Protein AF-A0A1B6JZI5-F1 (afdb_monomer_lite)

InterPro domains:
  IPR031827 Domain of unknown function DUF4746 [PF15928] (72-211)

Organism: NCBI:txid320908

Secondary structure (DSSP, 8-state):
-HHHHHHS------S------TT-SSPPPP---HHHHHHHHHHH-SS-TTSPPPTTSHHHHH-EE-TTS-EE------SSHHHHHHHHHHH-HHHHHHTT----PPPPPEEEEEEEGGGHHHHHHHHHHTGGGEEEEEEES-S-TTT--EEESSHHHHTTS-HHHHHH-EEEEEEE-S-SHHHHHHHHT--SEE-SSHHHHHHHHHHHSPPP-TT--

Structure (mmCIF, N/CA/C/O backbone):
data_AF-A0A1B6JZI5-F1
#
_entry.id   AF-A0A1B6JZI5-F1
#
loop_
_atom_site.group_PDB
_atom_site.id
_atom_site.type_symbol
_atom_site.label_atom_id
_atom_site.label_alt_id
_atom_site.label_comp_id
_atom_site.label_asym_id
_atom_site.label_entity_id
_atom_site.label_seq_id
_atom_site.pdbx_PDB_ins_code
_atom_site.Cartn_x
_atom_site.Cartn_y
_atom_site.Cartn_z
_atom_site.occupancy
_atom_site.B_iso_or_equiv
_atom_site.auth_seq_id
_atom_site.auth_comp_id
_atom_site.auth_asym_id
_atom_site.auth_atom_id
_atom_site.pdbx_PDB_model_num
ATOM 1 N N . PHE A 1 1 ? 35.214 -4.622 -2.023 1.00 33.78 1 PHE A N 1
ATOM 2 C CA . PHE A 1 1 ? 34.316 -4.328 -3.167 1.00 33.78 1 PHE A CA 1
ATOM 3 C C . PHE A 1 1 ? 34.072 -2.826 -3.343 1.00 33.78 1 PHE A C 1
ATOM 5 O O . PHE A 1 1 ? 34.257 -2.335 -4.444 1.00 33.78 1 PHE A O 1
ATOM 12 N N . LYS A 1 2 ? 33.742 -2.073 -2.276 1.00 26.31 2 LYS A N 1
ATOM 13 C CA . LYS A 1 2 ? 33.587 -0.601 -2.323 1.00 26.31 2 LYS A CA 1
ATOM 14 C C . LYS A 1 2 ? 34.885 0.160 -2.651 1.00 26.31 2 LYS A C 1
ATOM 16 O O . LYS A 1 2 ? 34.841 1.057 -3.476 1.00 26.31 2 LYS A O 1
ATOM 21 N N . GLU A 1 3 ? 36.029 -0.230 -2.083 1.00 27.78 3 GLU A N 1
ATOM 22 C CA . GLU A 1 3 ? 37.329 0.413 -2.381 1.00 27.78 3 GLU A CA 1
ATOM 23 C C . GLU A 1 3 ? 37.807 0.175 -3.822 1.00 27.78 3 GLU A C 1
ATOM 25 O O . GLU A 1 3 ? 38.319 1.088 -4.460 1.00 27.78 3 GLU A O 1
ATOM 30 N N . ALA A 1 4 ? 37.531 -1.003 -4.392 1.00 32.53 4 ALA A N 1
ATOM 31 C CA . ALA A 1 4 ? 37.932 -1.344 -5.761 1.00 32.53 4 ALA A CA 1
ATOM 32 C C . ALA A 1 4 ? 37.233 -0.497 -6.847 1.00 32.53 4 ALA A C 1
ATOM 34 O O . ALA A 1 4 ? 37.772 -0.345 -7.939 1.00 32.53 4 ALA A O 1
ATOM 35 N N . LEU A 1 5 ? 36.051 0.058 -6.550 1.00 30.34 5 LEU A N 1
ATOM 36 C CA . LEU A 1 5 ? 35.310 0.961 -7.442 1.00 30.34 5 LEU A CA 1
ATOM 37 C C . LEU A 1 5 ? 35.738 2.431 -7.307 1.00 30.34 5 LEU A C 1
ATOM 39 O O . LEU A 1 5 ? 35.417 3.232 -8.179 1.00 30.34 5 LEU A O 1
ATOM 43 N N . VAL A 1 6 ? 36.424 2.791 -6.217 1.00 35.47 6 VAL A N 1
ATOM 44 C CA . VAL A 1 6 ? 36.901 4.161 -5.965 1.00 35.47 6 VAL A CA 1
ATOM 45 C C . VAL A 1 6 ? 38.305 4.362 -6.541 1.00 35.47 6 VAL A C 1
ATOM 47 O O . VAL A 1 6 ? 38.596 5.435 -7.057 1.00 35.47 6 VAL A O 1
ATOM 50 N N . GLU A 1 7 ? 39.153 3.328 -6.523 1.00 32.09 7 GLU A N 1
ATOM 51 C CA . GLU A 1 7 ? 40.515 3.398 -7.082 1.00 32.09 7 GLU A CA 1
ATOM 52 C C . GLU A 1 7 ? 40.594 3.190 -8.598 1.00 32.09 7 GLU A C 1
ATOM 54 O O . GLU A 1 7 ? 41.582 3.577 -9.221 1.00 32.09 7 GLU A O 1
ATOM 59 N N . LYS A 1 8 ? 39.581 2.577 -9.215 1.00 34.03 8 LYS A N 1
ATOM 60 C CA . LYS A 1 8 ? 39.555 2.354 -10.661 1.00 34.03 8 LYS A CA 1
ATOM 61 C C . LYS A 1 8 ? 38.238 2.877 -11.216 1.00 34.03 8 LYS A C 1
ATOM 63 O O . LYS A 1 8 ? 37.200 2.293 -10.895 1.00 34.03 8 LYS A O 1
ATOM 68 N N . PRO A 1 9 ? 38.236 3.940 -12.048 1.00 32.47 9 PRO A N 1
ATOM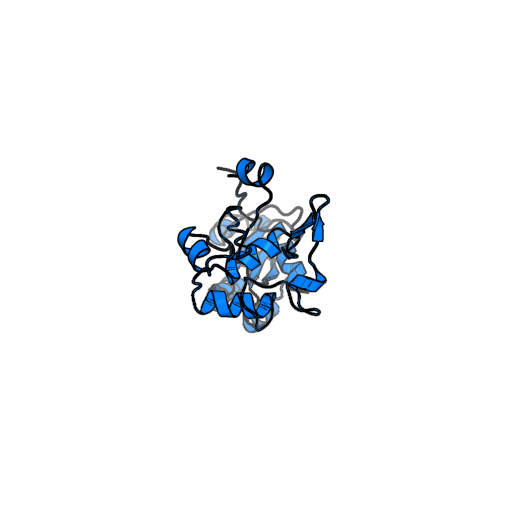 69 C CA . PRO A 1 9 ? 37.038 4.282 -12.795 1.00 32.47 9 PRO A CA 1
ATOM 70 C C . PRO A 1 9 ? 36.651 3.029 -13.570 1.00 32.47 9 PRO A C 1
ATOM 72 O O . PRO A 1 9 ? 37.491 2.420 -14.232 1.00 32.47 9 PRO A O 1
ATOM 75 N N . CYS A 1 10 ? 35.413 2.584 -13.377 1.00 31.30 10 CYS A N 1
ATOM 76 C CA . CYS A 1 10 ? 34.895 1.344 -13.926 1.00 31.30 10 CYS A CA 1
ATOM 77 C C . CYS A 1 10 ? 34.878 1.444 -15.461 1.00 31.30 10 CYS A C 1
ATOM 79 O O . CYS A 1 10 ? 33.874 1.807 -16.066 1.00 31.30 10 CYS A O 1
ATOM 81 N N . LEU A 1 11 ? 36.023 1.157 -16.078 1.00 35.75 11 LEU A N 1
ATOM 82 C CA . LEU A 1 11 ? 36.209 0.955 -17.502 1.00 35.75 11 LEU A CA 1
ATOM 83 C C . LEU A 1 11 ? 35.579 -0.392 -17.835 1.00 35.75 11 LEU A C 1
ATOM 85 O O . LEU A 1 11 ? 36.231 -1.435 -17.806 1.00 35.75 11 LEU A O 1
ATOM 89 N N . VAL A 1 12 ? 34.282 -0.384 -18.131 1.00 32.78 12 VAL A N 1
ATOM 90 C CA . VAL A 1 12 ? 33.703 -1.461 -18.932 1.00 32.78 12 VAL A CA 1
ATOM 91 C C . VAL A 1 12 ? 34.160 -1.209 -20.366 1.00 32.78 12 VAL A C 1
ATOM 93 O O . VAL A 1 12 ? 33.452 -0.621 -21.176 1.00 32.78 12 VAL A O 1
ATOM 96 N N . SER A 1 13 ? 35.399 -1.611 -20.648 1.00 34.84 13 SER A N 1
ATOM 97 C CA . SER A 1 13 ? 35.922 -1.718 -22.003 1.00 34.84 13 SER A CA 1
ATOM 98 C C . SER A 1 13 ? 35.266 -2.919 -22.666 1.00 34.84 13 SER A C 1
ATOM 100 O O . SER A 1 13 ? 35.780 -4.033 -22.607 1.00 34.84 13 SER A O 1
ATOM 102 N N . LEU A 1 14 ? 34.140 -2.697 -23.331 1.00 35.00 14 LEU A N 1
ATOM 103 C CA . LEU A 1 14 ? 33.841 -3.483 -24.517 1.00 35.00 14 LEU A CA 1
ATOM 104 C C . LEU A 1 14 ? 34.380 -2.688 -25.706 1.00 35.00 14 LEU A C 1
ATOM 106 O O . LEU A 1 14 ? 33.691 -1.864 -26.288 1.00 35.00 14 LEU A O 1
ATOM 110 N N . LEU A 1 15 ? 35.645 -2.995 -26.019 1.00 37.47 15 LEU A N 1
ATOM 111 C CA . LEU A 1 15 ? 36.266 -2.853 -27.338 1.00 37.47 15 LEU A CA 1
ATOM 112 C C . LEU A 1 15 ? 36.779 -1.463 -27.729 1.00 37.47 15 LEU A C 1
ATOM 114 O O . LEU A 1 15 ? 36.281 -0.818 -28.639 1.00 37.47 15 LEU A O 1
ATOM 118 N N . MET A 1 16 ? 37.930 -1.107 -27.164 1.00 36.66 16 MET A N 1
ATOM 119 C CA . MET A 1 16 ? 39.050 -0.706 -28.017 1.00 36.66 16 MET A CA 1
ATOM 120 C C . MET A 1 16 ? 40.267 -1.540 -27.624 1.00 36.66 16 MET A C 1
ATOM 122 O O . MET A 1 16 ? 40.966 -1.234 -26.662 1.00 36.66 16 MET A O 1
ATOM 126 N N . TYR A 1 17 ? 40.503 -2.636 -28.342 1.00 36.69 17 TYR A N 1
ATOM 127 C CA . TYR A 1 17 ? 41.757 -3.372 -28.230 1.00 36.69 17 TYR A CA 1
ATOM 128 C C . TYR A 1 17 ? 42.828 -2.614 -29.018 1.00 36.69 17 TYR A C 1
ATOM 130 O O . TYR A 1 17 ? 43.017 -2.848 -30.206 1.00 36.69 17 TYR A O 1
ATOM 138 N N . HIS A 1 18 ? 43.535 -1.694 -28.363 1.00 39.97 18 HIS A N 1
ATOM 139 C CA . HIS A 1 18 ? 44.805 -1.184 -28.881 1.00 39.97 18 HIS A CA 1
ATOM 140 C C . HIS A 1 18 ? 45.920 -2.156 -28.485 1.00 39.97 18 HIS A C 1
ATOM 142 O O . HIS A 1 18 ? 46.758 -1.874 -27.635 1.00 39.97 18 HIS A O 1
ATOM 148 N N . GLY A 1 19 ? 45.925 -3.342 -29.094 1.00 36.06 19 GLY A N 1
ATOM 149 C CA . GLY A 1 19 ? 47.090 -4.222 -29.077 1.00 36.06 19 GLY A CA 1
ATOM 150 C C . GLY A 1 19 ? 48.158 -3.697 -30.029 1.00 36.06 19 GLY A C 1
ATOM 151 O O . GLY A 1 19 ? 48.424 -4.326 -31.048 1.00 36.06 19 GLY A O 1
ATOM 152 N N . ILE A 1 20 ? 48.741 -2.532 -29.741 1.00 36.50 20 ILE A N 1
ATOM 153 C CA . ILE A 1 20 ? 49.905 -2.033 -30.477 1.00 36.50 20 ILE A CA 1
ATOM 154 C C . ILE A 1 20 ? 51.145 -2.456 -29.692 1.00 36.50 20 ILE A C 1
ATOM 156 O O . ILE A 1 20 ? 51.568 -1.786 -28.754 1.00 36.50 20 ILE A O 1
ATOM 160 N N . SER A 1 21 ? 51.740 -3.586 -30.079 1.00 37.50 21 SER A N 1
ATOM 161 C CA . SER A 1 21 ? 53.185 -3.728 -29.924 1.00 37.50 21 SER A CA 1
ATOM 162 C C . SER A 1 21 ? 53.825 -2.896 -31.043 1.00 37.50 21 SER A C 1
ATOM 164 O O . SER A 1 21 ? 53.418 -3.055 -32.197 1.00 37.50 21 SER A O 1
ATOM 166 N N . PRO A 1 22 ? 54.778 -1.998 -30.744 1.00 43.81 22 PRO A N 1
ATOM 167 C CA . PRO A 1 22 ? 55.336 -1.062 -31.724 1.00 43.81 22 PRO A CA 1
ATOM 168 C C . PRO A 1 22 ? 56.060 -1.722 -32.915 1.00 43.81 22 PRO A C 1
ATOM 170 O O . PRO A 1 22 ? 56.387 -1.022 -33.867 1.00 43.81 22 PRO A O 1
ATOM 173 N N . ASP A 1 23 ? 56.248 -3.048 -32.908 1.00 48.47 23 ASP A N 1
ATOM 174 C CA . ASP A 1 23 ? 57.014 -3.786 -33.924 1.00 48.47 23 ASP A CA 1
ATOM 175 C C . ASP A 1 23 ? 56.176 -4.623 -34.915 1.00 48.47 23 ASP A C 1
ATOM 177 O O . ASP A 1 23 ? 56.740 -5.311 -35.767 1.00 48.47 23 ASP A O 1
ATOM 181 N N . SER A 1 24 ? 54.838 -4.580 -34.878 1.00 42.75 24 SER A N 1
ATOM 182 C CA . SER A 1 24 ? 54.003 -5.332 -35.833 1.00 42.75 24 SER A CA 1
ATOM 183 C C . SER A 1 24 ? 52.999 -4.432 -36.551 1.00 42.75 24 SER A C 1
ATOM 185 O O . SER A 1 24 ? 52.007 -4.004 -35.968 1.00 42.75 24 SER A O 1
ATOM 187 N N . GLY A 1 25 ? 53.244 -4.166 -37.835 1.00 47.69 25 GLY A N 1
ATOM 188 C CA . GLY A 1 25 ? 52.495 -3.232 -38.688 1.00 47.69 25 GLY A CA 1
ATOM 189 C C . GLY A 1 25 ? 51.052 -3.611 -39.064 1.00 47.69 25 GLY A C 1
ATOM 190 O O . GLY A 1 25 ? 50.601 -3.218 -40.135 1.00 47.69 25 GLY A O 1
ATOM 191 N N . SER A 1 26 ? 50.315 -4.348 -38.229 1.00 42.88 26 SER A N 1
ATOM 192 C CA . SER A 1 26 ? 48.864 -4.533 -38.391 1.00 42.88 26 SER A CA 1
ATOM 193 C C . SER A 1 26 ? 48.202 -5.004 -37.085 1.00 42.88 26 SER A C 1
ATOM 195 O O . SER A 1 26 ? 48.683 -5.986 -36.510 1.00 42.88 26 SER A O 1
ATOM 197 N N . PRO A 1 27 ? 47.098 -4.378 -36.626 1.00 44.22 27 PRO A N 1
ATOM 198 C CA . PRO A 1 27 ? 46.356 -4.839 -35.453 1.00 44.22 27 PRO A CA 1
ATOM 199 C C . PRO A 1 27 ? 45.744 -6.225 -35.711 1.00 44.22 27 PRO A C 1
ATOM 201 O O . PRO A 1 27 ? 45.127 -6.453 -36.752 1.00 44.22 27 PRO A O 1
ATOM 204 N N . GLN A 1 28 ? 45.924 -7.166 -34.779 1.00 41.62 28 GLN A N 1
ATOM 205 C CA . GLN A 1 28 ? 45.278 -8.479 -34.871 1.00 41.62 28 GLN A CA 1
ATOM 206 C C . GLN A 1 28 ? 43.765 -8.340 -34.612 1.00 41.62 28 GLN A C 1
ATOM 208 O O . GLN A 1 28 ? 43.388 -7.694 -33.632 1.00 41.62 28 GLN A O 1
ATOM 213 N N . PRO A 1 29 ? 42.893 -8.928 -35.453 1.00 44.22 29 PRO A N 1
ATOM 214 C CA . PRO A 1 29 ? 41.449 -8.812 -35.287 1.00 44.22 29 PRO A CA 1
ATOM 215 C C . PRO A 1 29 ? 40.986 -9.567 -34.037 1.00 44.22 29 PRO A C 1
ATOM 217 O O . PRO A 1 29 ? 41.318 -10.740 -33.846 1.00 44.22 29 PRO A O 1
ATOM 220 N N . LEU A 1 30 ? 40.194 -8.903 -33.194 1.00 45.19 30 LEU A N 1
ATOM 221 C CA . LEU A 1 30 ? 39.553 -9.546 -32.055 1.00 45.19 30 LEU A CA 1
ATOM 222 C C . LEU A 1 30 ? 38.331 -10.312 -32.575 1.00 45.19 30 LEU A C 1
ATOM 224 O O . LEU A 1 30 ? 37.404 -9.709 -33.115 1.00 45.19 30 LEU A O 1
ATOM 228 N N . TYR A 1 31 ? 38.325 -11.639 -32.454 1.00 46.06 31 TYR A N 1
ATOM 229 C CA . TYR A 1 31 ? 37.181 -12.433 -32.902 1.00 46.06 31 TYR A CA 1
ATOM 230 C C . TYR A 1 31 ? 36.046 -12.313 -31.879 1.00 46.06 31 TYR A C 1
ATOM 232 O O . TYR A 1 31 ? 36.130 -12.852 -30.774 1.00 46.06 31 TYR A O 1
ATOM 240 N N . LEU A 1 32 ? 35.014 -11.555 -32.235 1.00 50.28 32 LEU A N 1
ATOM 241 C CA . LEU A 1 32 ? 33.834 -11.314 -31.412 1.00 50.28 32 LEU A CA 1
ATOM 242 C C . LEU A 1 32 ? 32.716 -12.288 -31.779 1.00 50.28 32 LEU A C 1
ATOM 244 O O . LEU A 1 32 ? 32.626 -12.753 -32.911 1.00 50.28 32 LEU A O 1
ATOM 248 N N . GLY A 1 33 ? 31.860 -12.616 -30.813 1.00 44.91 33 GLY A N 1
ATOM 249 C CA . GLY A 1 33 ? 30.637 -13.358 -31.092 1.00 44.91 33 GLY A CA 1
ATOM 250 C C . GLY A 1 33 ? 29.619 -12.498 -31.848 1.00 44.91 33 GLY A C 1
ATOM 251 O O . GLY A 1 33 ? 29.676 -11.271 -31.849 1.00 44.91 33 GLY A O 1
ATOM 252 N N . MET A 1 34 ? 28.632 -13.145 -32.474 1.00 44.78 34 MET A N 1
ATOM 253 C CA . MET A 1 34 ? 27.582 -12.476 -33.262 1.00 44.78 34 MET A CA 1
ATOM 254 C C . MET A 1 34 ? 26.791 -11.418 -32.462 1.00 44.78 34 MET A C 1
ATOM 256 O O . MET A 1 34 ? 26.251 -10.471 -33.035 1.00 44.78 34 MET A O 1
ATOM 260 N N . VAL A 1 35 ? 26.670 -11.583 -31.140 1.00 41.81 35 VAL A N 1
ATOM 261 C CA . VAL A 1 35 ? 25.964 -10.632 -30.265 1.00 41.81 35 VAL A CA 1
ATOM 262 C C . VAL A 1 35 ? 26.811 -9.379 -30.060 1.00 41.81 35 VAL A C 1
ATOM 264 O O . VAL A 1 35 ? 26.310 -8.262 -30.184 1.00 41.81 35 VAL A O 1
ATOM 267 N N . GLU A 1 36 ? 28.100 -9.567 -29.806 1.00 51.16 36 GLU A N 1
ATOM 268 C CA . GLU A 1 36 ? 29.089 -8.513 -29.641 1.00 51.16 36 GLU A CA 1
ATOM 269 C C . GLU A 1 36 ? 29.313 -7.747 -30.949 1.00 51.16 36 GLU A C 1
ATOM 271 O O . GLU A 1 36 ? 29.386 -6.523 -30.919 1.00 51.16 36 GLU A O 1
ATOM 276 N N . GLU A 1 37 ? 29.314 -8.426 -32.099 1.00 55.25 37 GLU A N 1
ATOM 277 C CA . GLU A 1 37 ? 29.345 -7.785 -33.421 1.00 55.25 37 GLU A CA 1
ATOM 278 C C . GLU A 1 37 ? 28.112 -6.905 -33.660 1.00 55.25 37 GLU A C 1
ATOM 280 O O . GLU A 1 37 ? 28.234 -5.772 -34.124 1.00 55.25 37 GLU A O 1
ATOM 285 N N . LYS A 1 38 ? 26.912 -7.379 -33.297 1.00 55.56 38 LYS A N 1
ATOM 286 C CA . LYS A 1 38 ? 25.682 -6.582 -33.429 1.00 55.56 38 LYS A CA 1
ATOM 287 C C . LYS A 1 38 ? 25.669 -5.374 -32.495 1.00 55.56 38 LYS A C 1
ATOM 289 O O . LYS A 1 38 ? 25.281 -4.288 -32.923 1.00 55.56 38 LYS A O 1
ATOM 294 N N . LEU A 1 39 ? 26.109 -5.535 -31.249 1.00 56.50 39 LEU A N 1
ATOM 295 C CA . LEU A 1 39 ? 26.243 -4.431 -30.294 1.00 56.50 39 LEU A CA 1
ATOM 296 C C . LEU A 1 39 ? 27.288 -3.411 -30.752 1.00 56.50 39 LEU A C 1
ATOM 298 O O . LEU A 1 39 ? 27.006 -2.214 -30.753 1.00 56.50 39 LEU A O 1
ATOM 302 N N . ALA A 1 40 ? 28.451 -3.874 -31.211 1.00 55.38 40 ALA A N 1
ATOM 303 C CA . ALA A 1 40 ? 29.472 -3.015 -31.795 1.00 55.38 40 ALA A CA 1
ATOM 304 C C . ALA A 1 40 ? 28.915 -2.261 -33.007 1.00 55.38 40 ALA A C 1
ATOM 306 O O . ALA A 1 40 ? 29.086 -1.049 -33.095 1.00 55.38 40 ALA A O 1
ATOM 307 N N . SER A 1 41 ? 28.141 -2.930 -33.868 1.00 60.69 41 SER A N 1
ATOM 308 C CA . SER A 1 41 ? 27.540 -2.278 -35.033 1.00 60.69 41 SER A CA 1
ATOM 309 C C . SER A 1 41 ? 26.521 -1.190 -34.676 1.00 60.69 41 SER A C 1
ATOM 311 O O . SER A 1 41 ? 26.375 -0.199 -35.389 1.00 60.69 41 SER A O 1
ATOM 313 N N . PHE A 1 42 ? 25.831 -1.344 -33.544 1.00 58.41 42 PHE A N 1
ATOM 314 C CA . PHE A 1 42 ? 24.888 -0.350 -33.039 1.00 58.41 42 PHE A CA 1
ATOM 315 C C . PHE A 1 42 ? 25.604 0.887 -32.478 1.00 58.41 42 PHE A C 1
ATOM 317 O O . PHE A 1 42 ? 25.158 2.013 -32.691 1.00 58.41 42 PHE A O 1
ATOM 324 N N . VAL A 1 43 ? 26.718 0.685 -31.771 1.00 57.00 43 VAL A N 1
ATOM 325 C CA . VAL A 1 43 ? 27.468 1.759 -31.099 1.00 57.00 43 VAL A CA 1
ATOM 326 C C . VAL A 1 43 ? 28.405 2.496 -32.065 1.00 57.00 43 VAL A C 1
ATOM 328 O O . VAL A 1 43 ? 28.498 3.726 -32.010 1.00 57.00 43 VAL A O 1
ATOM 331 N N . TYR A 1 44 ? 29.055 1.760 -32.969 1.00 54.19 44 TYR A N 1
ATOM 332 C CA . TYR A 1 44 ? 30.113 2.242 -33.864 1.00 54.19 44 TYR A CA 1
ATOM 333 C C . TYR A 1 44 ? 29.695 2.329 -35.350 1.00 54.19 44 TYR A C 1
ATOM 335 O O . TYR A 1 44 ? 30.427 2.913 -36.149 1.00 54.19 44 TYR A O 1
ATOM 343 N N . GLY A 1 45 ? 28.512 1.826 -35.733 1.00 58.31 45 GLY A N 1
ATOM 344 C CA . GLY A 1 45 ? 28.042 1.749 -37.128 1.00 58.31 45 GLY A CA 1
ATOM 345 C C . GLY A 1 45 ? 28.404 0.422 -37.815 1.00 58.31 45 GLY A C 1
ATOM 346 O O . GLY A 1 45 ? 28.987 -0.454 -37.194 1.00 58.31 45 GLY A O 1
ATOM 347 N N . ILE A 1 46 ? 28.079 0.248 -39.107 1.00 56.09 46 ILE A N 1
ATOM 348 C CA . ILE A 1 46 ? 28.311 -0.997 -39.894 1.00 56.09 46 ILE A CA 1
ATOM 349 C C . ILE A 1 46 ? 29.818 -1.214 -40.207 1.00 56.09 46 ILE A C 1
ATOM 351 O O . ILE A 1 46 ? 30.189 -1.601 -41.309 1.00 56.09 46 ILE A O 1
ATOM 355 N N . MET A 1 47 ? 30.714 -0.920 -39.268 1.00 51.97 47 MET A N 1
ATOM 356 C CA . MET A 1 47 ? 32.165 -0.990 -39.441 1.00 51.97 47 MET A CA 1
ATOM 357 C C . MET A 1 47 ? 32.808 -1.909 -38.400 1.00 51.97 47 MET A C 1
ATOM 359 O O . MET A 1 47 ? 32.289 -2.117 -37.302 1.00 51.97 47 MET A O 1
ATOM 363 N N . SER A 1 48 ? 33.961 -2.458 -38.780 1.00 51.44 48 SER A N 1
ATOM 364 C CA . SER A 1 48 ? 34.851 -3.236 -37.920 1.00 51.44 48 SER A CA 1
ATOM 365 C C . SER A 1 48 ? 35.333 -2.388 -36.736 1.00 51.44 48 SER A C 1
ATOM 367 O O . SER A 1 48 ? 35.693 -1.227 -36.905 1.00 51.44 48 SER A O 1
ATOM 369 N N . HIS A 1 49 ? 35.415 -2.990 -35.547 1.00 50.16 49 HIS A N 1
ATOM 370 C CA . HIS A 1 49 ? 35.882 -2.407 -34.271 1.00 50.16 49 HIS A CA 1
ATOM 371 C C . HIS A 1 49 ? 37.346 -1.902 -34.279 1.00 50.16 49 HIS A C 1
ATOM 373 O O . HIS A 1 49 ? 37.897 -1.546 -33.239 1.00 50.16 49 HIS A O 1
ATOM 379 N N . THR A 1 50 ? 37.994 -1.933 -35.440 1.00 49.78 50 THR A N 1
ATOM 380 C CA . THR A 1 50 ? 39.385 -1.553 -35.710 1.00 49.78 50 THR A CA 1
ATOM 381 C C . THR A 1 50 ? 39.511 -0.174 -36.360 1.00 49.78 50 THR A C 1
ATOM 383 O O . THR A 1 50 ? 40.627 0.294 -36.570 1.00 49.78 50 THR A O 1
ATOM 386 N N . GLU A 1 51 ? 38.394 0.461 -36.718 1.00 56.91 51 GLU A N 1
ATOM 387 C CA . GLU A 1 51 ? 38.350 1.750 -37.413 1.00 56.91 51 GLU A CA 1
ATOM 388 C C . GLU A 1 51 ? 37.755 2.853 -36.519 1.00 56.91 51 GLU A C 1
ATOM 390 O O . GLU A 1 51 ? 36.960 2.560 -35.621 1.00 56.91 51 GLU A O 1
ATOM 395 N N . PRO A 1 52 ? 38.129 4.131 -36.731 1.00 59.28 52 PRO A N 1
ATOM 396 C CA . PRO A 1 52 ? 37.553 5.247 -35.986 1.00 59.28 52 PRO A CA 1
ATOM 397 C C . PRO A 1 52 ? 36.028 5.335 -36.195 1.00 59.28 52 PRO A C 1
ATOM 399 O O . PRO A 1 52 ? 35.535 5.025 -37.284 1.00 59.28 52 PRO A O 1
ATOM 402 N N . PRO A 1 53 ? 35.260 5.775 -35.178 1.00 60.62 53 PRO A N 1
ATOM 403 C CA . PRO A 1 53 ? 33.801 5.781 -35.236 1.00 60.62 53 PRO A CA 1
ATOM 404 C C . PRO A 1 53 ? 33.277 6.687 -36.358 1.00 60.62 53 PRO A C 1
ATOM 406 O O . PRO A 1 53 ? 33.769 7.796 -36.572 1.00 60.62 53 PRO A O 1
ATOM 409 N N . VAL A 1 54 ? 32.243 6.228 -37.069 1.00 62.19 54 VAL A N 1
ATOM 410 C CA . VAL A 1 54 ? 31.684 6.947 -38.227 1.00 62.19 54 VAL A CA 1
ATOM 411 C C . VAL A 1 54 ? 31.019 8.264 -37.790 1.00 62.19 54 VAL A C 1
ATOM 413 O O . VAL A 1 54 ? 30.349 8.331 -36.755 1.00 62.19 54 VAL A O 1
ATOM 416 N N . ALA A 1 55 ? 31.185 9.312 -38.601 1.00 59.62 55 ALA A N 1
ATOM 417 C CA . ALA A 1 55 ? 30.798 10.698 -38.324 1.00 59.62 55 ALA A CA 1
ATOM 418 C C . ALA A 1 55 ? 29.276 10.929 -38.271 1.00 59.62 55 ALA A C 1
ATOM 420 O O . ALA A 1 55 ? 28.721 11.418 -39.246 1.00 59.62 55 ALA A O 1
ATOM 421 N N . HIS A 1 56 ? 28.618 10.543 -37.175 1.00 63.06 56 HIS A N 1
ATOM 422 C CA . HIS A 1 56 ? 27.190 10.715 -36.805 1.00 63.06 56 HIS A CA 1
ATOM 423 C C . HIS A 1 56 ? 26.759 9.643 -35.782 1.00 63.06 56 HIS A C 1
ATOM 425 O O . HIS A 1 56 ? 25.626 9.654 -35.301 1.00 63.06 56 HIS A O 1
ATOM 431 N N . THR A 1 57 ? 27.645 8.695 -35.469 1.00 61.44 57 THR A N 1
ATOM 432 C CA . THR A 1 57 ? 27.417 7.626 -34.492 1.00 61.44 57 THR A CA 1
ATOM 433 C C . THR A 1 57 ? 27.477 8.136 -33.056 1.00 61.44 57 THR A C 1
ATOM 435 O O . THR A 1 57 ? 28.064 9.179 -32.765 1.00 61.44 57 THR A O 1
ATOM 438 N N . VAL A 1 58 ? 26.878 7.375 -32.135 1.00 60.56 58 VAL A N 1
ATOM 439 C CA . VAL A 1 58 ? 26.925 7.677 -30.697 1.00 60.56 58 VAL A CA 1
ATOM 440 C C . VAL A 1 58 ? 28.378 7.716 -30.215 1.00 60.56 58 VAL A C 1
ATOM 442 O O . VAL A 1 58 ? 28.754 8.650 -29.515 1.00 60.56 58 VAL A O 1
ATOM 445 N N . ALA A 1 59 ? 29.216 6.774 -30.657 1.00 63.62 59 ALA A N 1
ATOM 446 C CA . ALA A 1 59 ? 30.640 6.780 -30.337 1.00 63.62 59 ALA A CA 1
ATOM 447 C C . ALA A 1 59 ? 31.335 8.079 -30.782 1.00 63.62 59 ALA A C 1
ATOM 449 O O . ALA A 1 59 ? 31.998 8.702 -29.964 1.00 63.62 59 ALA A O 1
ATOM 450 N N . TYR A 1 60 ? 31.128 8.537 -32.023 1.00 66.19 60 TYR A N 1
ATOM 451 C CA . TYR A 1 60 ? 31.740 9.774 -32.527 1.00 66.19 60 TYR A CA 1
ATOM 452 C C . TYR A 1 60 ? 31.223 11.035 -31.820 1.00 66.19 60 TYR A C 1
ATOM 454 O O . TYR A 1 60 ? 31.991 11.943 -31.520 1.00 66.19 60 TYR A O 1
ATOM 462 N N . ASN A 1 61 ? 29.918 11.107 -31.548 1.00 65.62 61 ASN A N 1
ATOM 463 C CA . ASN A 1 61 ? 29.300 12.303 -30.967 1.00 65.62 61 ASN A CA 1
ATOM 464 C C . ASN A 1 61 ? 29.652 12.506 -29.489 1.00 65.62 61 ASN A C 1
ATOM 466 O O . ASN A 1 61 ? 29.608 13.635 -29.007 1.00 65.62 61 ASN A O 1
ATOM 470 N N . PHE A 1 62 ? 29.955 11.423 -28.772 1.00 64.94 62 PHE A N 1
ATOM 471 C CA . PHE A 1 62 ? 30.221 11.457 -27.334 1.00 64.94 62 PHE A CA 1
ATOM 472 C C . PHE A 1 62 ? 31.661 11.076 -26.971 1.00 64.94 62 PHE A C 1
ATOM 474 O O . PHE A 1 62 ? 31.955 10.932 -25.788 1.00 64.94 62 PHE A O 1
ATOM 481 N N . GLN A 1 63 ? 32.553 10.897 -27.950 1.00 70.38 63 GLN A N 1
ATOM 482 C CA . GLN A 1 63 ? 33.964 10.646 -27.665 1.00 70.38 63 GLN A CA 1
ATOM 483 C C . GLN A 1 63 ? 34.628 11.861 -27.012 1.00 70.38 63 GLN A C 1
ATOM 485 O O . GLN A 1 63 ? 34.323 13.009 -27.339 1.00 70.38 63 GLN A O 1
ATOM 490 N N . GLU A 1 64 ? 35.583 11.596 -26.130 1.00 64.44 64 GLU A N 1
ATOM 491 C CA . GLU A 1 64 ? 36.413 12.618 -25.501 1.00 64.44 64 GLU A CA 1
ATOM 492 C C . GLU A 1 64 ? 37.882 12.327 -25.815 1.00 64.44 64 GLU A C 1
ATOM 494 O O . GLU A 1 64 ? 38.346 11.196 -25.659 1.00 64.44 64 GLU A O 1
ATOM 499 N N . THR A 1 65 ? 38.613 13.337 -26.288 1.00 68.44 65 THR A N 1
ATOM 500 C CA . THR A 1 65 ? 40.058 13.235 -26.526 1.00 68.44 65 THR A CA 1
ATOM 501 C C . THR A 1 65 ? 40.789 13.763 -25.302 1.00 68.44 65 THR A C 1
ATOM 503 O O . THR A 1 65 ? 40.633 14.932 -24.944 1.00 68.44 65 THR A O 1
ATOM 506 N N . ARG A 1 66 ? 41.585 12.911 -24.656 1.00 65.12 66 ARG A N 1
ATOM 507 C CA . ARG A 1 66 ? 42.426 13.303 -23.521 1.00 65.12 66 ARG A CA 1
ATOM 508 C C . ARG A 1 66 ? 43.653 14.099 -23.970 1.00 65.12 66 ARG A C 1
ATOM 510 O O . ARG A 1 66 ? 43.989 14.157 -25.151 1.00 65.12 66 ARG A O 1
ATOM 517 N N . GLU A 1 67 ? 44.335 14.713 -23.005 1.00 67.00 67 GLU A N 1
ATOM 518 C CA . GLU A 1 67 ? 45.544 15.524 -23.226 1.00 67.00 67 GLU A CA 1
ATOM 519 C C . GLU A 1 67 ? 46.712 14.732 -23.850 1.00 67.00 67 GLU A C 1
ATOM 521 O O . GLU A 1 67 ? 47.586 15.316 -24.486 1.00 67.00 67 GLU A O 1
ATOM 526 N N . ASP A 1 68 ? 46.709 13.405 -23.707 1.00 65.56 68 ASP A N 1
ATOM 527 C CA . ASP A 1 68 ? 47.665 12.459 -24.299 1.00 65.56 68 ASP A CA 1
ATOM 528 C C . ASP A 1 68 ? 47.327 12.059 -25.750 1.00 65.56 68 ASP A C 1
ATOM 530 O O . ASP A 1 68 ? 48.091 11.331 -26.387 1.00 65.56 68 ASP A O 1
ATOM 534 N N . GLY A 1 69 ? 46.210 12.554 -26.293 1.00 61.81 69 GLY A N 1
ATOM 535 C CA . GLY A 1 69 ? 45.723 12.227 -27.632 1.00 61.81 69 GLY A CA 1
ATOM 536 C C . GLY A 1 69 ? 44.933 10.918 -27.717 1.00 61.81 69 GLY A C 1
ATOM 537 O O . GLY A 1 69 ? 44.519 10.544 -28.816 1.00 61.81 69 GLY A O 1
ATOM 538 N N . GLU A 1 70 ? 44.689 10.225 -26.600 1.00 58.94 70 GLU A N 1
ATOM 539 C CA . GLU A 1 70 ? 43.865 9.017 -26.568 1.00 58.94 70 GLU A CA 1
ATOM 540 C C . GLU A 1 70 ? 42.373 9.379 -26.682 1.00 58.94 70 GLU A C 1
ATOM 542 O O . GLU A 1 70 ? 41.857 10.237 -25.959 1.00 58.94 70 GLU A O 1
ATOM 547 N N . VAL A 1 71 ? 41.660 8.725 -27.606 1.00 60.31 71 VAL A N 1
ATOM 548 C CA . VAL A 1 71 ? 40.226 8.952 -27.844 1.00 60.31 71 VAL A CA 1
ATOM 549 C C . VAL A 1 71 ? 39.420 7.936 -27.051 1.00 60.31 71 VAL A C 1
ATOM 551 O O . VAL A 1 71 ? 39.470 6.743 -27.334 1.00 60.31 71 VAL A O 1
ATOM 554 N N . TRP A 1 72 ? 38.656 8.391 -26.067 1.00 56.91 72 TRP A N 1
ATOM 555 C CA . TRP A 1 72 ? 37.805 7.526 -25.259 1.00 56.91 72 TRP A CA 1
ATOM 556 C C . TRP A 1 72 ? 36.374 7.532 -25.803 1.00 56.91 72 TRP A C 1
ATOM 558 O O . TRP A 1 72 ? 35.841 8.607 -26.086 1.00 56.91 72 TRP A O 1
ATOM 568 N N . PRO A 1 73 ? 35.716 6.365 -25.944 1.00 58.66 73 PRO A N 1
ATOM 569 C CA . PRO A 1 73 ? 34.319 6.327 -26.345 1.00 58.66 73 PRO A CA 1
ATOM 570 C C . PRO A 1 73 ? 33.438 6.936 -25.250 1.00 58.66 73 PRO A C 1
ATOM 572 O O . PRO A 1 73 ? 33.661 6.719 -24.056 1.00 58.66 73 PRO A O 1
ATOM 575 N N . GLY A 1 74 ? 32.3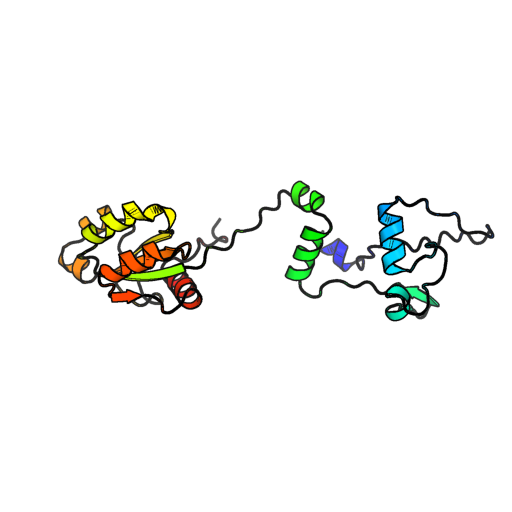96 7.657 -25.658 1.00 56.25 74 GLY A N 1
ATOM 576 C CA . GLY A 1 74 ? 31.403 8.194 -24.736 1.00 56.25 74 GLY A CA 1
ATOM 577 C C . GLY A 1 74 ? 30.587 7.085 -24.089 1.00 56.25 74 GLY A C 1
ATOM 578 O O . GLY A 1 74 ? 29.649 6.563 -24.691 1.00 56.25 74 GLY A O 1
ATOM 579 N N . VAL A 1 75 ? 30.928 6.712 -22.857 1.00 62.50 75 VAL A N 1
ATOM 580 C CA . VAL A 1 75 ? 30.162 5.723 -22.097 1.00 62.50 75 VAL A CA 1
ATOM 581 C C . VAL A 1 75 ? 29.028 6.428 -21.365 1.00 62.50 75 VAL A C 1
ATOM 583 O O . VAL A 1 75 ? 29.248 7.257 -20.483 1.00 62.50 75 VAL A O 1
ATOM 586 N N . TRP A 1 76 ? 27.793 6.059 -21.695 1.00 57.38 76 TRP A N 1
ATOM 587 C CA . TRP A 1 76 ? 26.633 6.488 -20.928 1.00 57.38 76 TRP A CA 1
ATOM 588 C C . TRP A 1 76 ? 26.379 5.520 -19.770 1.00 57.38 76 TRP A C 1
ATOM 590 O O . TRP A 1 76 ? 26.185 4.322 -19.971 1.00 57.38 76 TRP A O 1
ATOM 600 N N . THR A 1 77 ? 26.343 6.050 -18.548 1.00 56.34 77 THR A N 1
ATOM 601 C CA . THR A 1 77 ? 25.868 5.326 -17.366 1.00 56.34 77 THR A CA 1
ATOM 602 C C . THR A 1 77 ? 24.693 6.078 -16.745 1.00 56.34 77 THR A C 1
ATOM 604 O O . THR A 1 77 ? 24.728 7.311 -16.662 1.00 56.34 77 THR A O 1
ATOM 607 N N . PRO A 1 78 ? 23.639 5.383 -16.282 1.00 54.97 78 PRO A N 1
ATOM 608 C CA . PRO A 1 78 ? 22.555 6.043 -15.578 1.00 54.97 78 PRO A CA 1
ATOM 609 C C . PRO A 1 78 ? 23.048 6.794 -14.329 1.00 54.97 78 PRO A C 1
ATOM 611 O O . PRO A 1 78 ? 23.866 6.298 -13.546 1.00 54.97 78 PRO A O 1
ATOM 614 N N . LEU A 1 79 ? 22.509 7.994 -14.103 1.00 52.03 79 LEU A N 1
ATOM 615 C CA . LEU A 1 79 ? 22.974 8.878 -13.028 1.00 52.03 79 LEU A CA 1
ATOM 616 C C . LEU A 1 79 ? 22.611 8.338 -11.634 1.00 52.03 79 LEU A C 1
ATOM 618 O O . LEU A 1 79 ? 23.456 8.296 -10.738 1.00 52.03 79 LEU A O 1
ATOM 622 N N . THR A 1 80 ? 21.382 7.847 -11.454 1.00 49.81 80 THR A N 1
ATOM 623 C CA . THR A 1 80 ? 20.900 7.371 -10.147 1.00 49.81 80 THR A CA 1
ATOM 624 C C . THR A 1 80 ? 21.241 5.901 -9.895 1.00 49.81 80 THR A C 1
ATOM 626 O O . THR A 1 8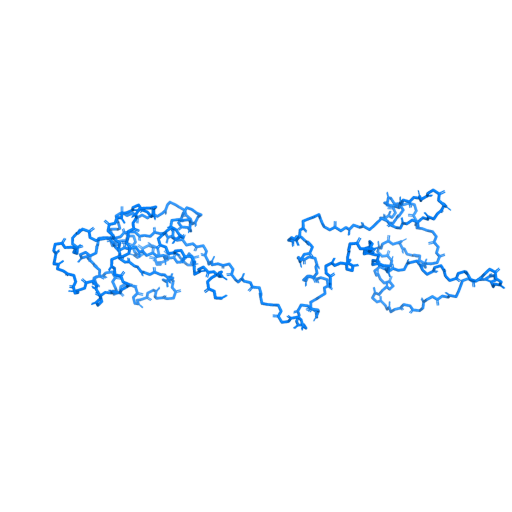0 ? 21.375 5.104 -10.827 1.00 49.81 80 THR A O 1
ATOM 629 N N . TYR A 1 81 ? 21.377 5.520 -8.621 1.00 65.12 81 TYR A N 1
ATOM 630 C CA . TYR A 1 81 ? 21.610 4.125 -8.232 1.00 65.12 81 TYR A CA 1
ATOM 631 C C . TYR A 1 81 ? 20.437 3.216 -8.636 1.00 65.12 81 TYR A C 1
ATOM 633 O O . TYR A 1 81 ? 20.676 2.114 -9.120 1.00 65.12 81 TYR A O 1
ATOM 641 N N . LEU A 1 82 ? 19.192 3.705 -8.535 1.00 66.44 82 LEU A N 1
ATOM 642 C CA . LEU A 1 82 ? 17.992 2.983 -8.976 1.00 66.44 82 LEU A CA 1
ATOM 643 C C . LEU A 1 82 ? 18.025 2.707 -10.480 1.00 66.44 82 LEU A C 1
ATOM 645 O O . LEU A 1 82 ? 17.771 1.585 -10.916 1.00 66.44 82 LEU A O 1
ATOM 649 N N . SER A 1 83 ? 18.392 3.709 -11.282 1.00 64.56 83 SER A N 1
ATOM 650 C CA . SER A 1 83 ? 18.497 3.545 -12.732 1.00 64.56 83 SER A CA 1
ATOM 651 C C . SER A 1 83 ? 19.636 2.595 -13.119 1.00 64.56 83 SER A C 1
ATOM 653 O O . SER A 1 83 ? 19.469 1.804 -14.043 1.00 64.56 83 SER A O 1
ATOM 655 N N . LYS A 1 84 ? 20.767 2.613 -12.398 1.00 68.75 84 LYS A N 1
ATOM 656 C CA . LYS A 1 84 ? 21.864 1.649 -12.596 1.00 68.75 84 LYS A CA 1
ATOM 657 C C . LYS A 1 84 ? 21.441 0.220 -12.256 1.00 68.75 84 LYS A C 1
ATOM 659 O O . LYS A 1 84 ? 21.670 -0.676 -13.060 1.00 68.75 84 LYS A O 1
ATOM 664 N N . ALA A 1 85 ? 20.791 0.013 -11.111 1.00 69.81 85 ALA A N 1
ATOM 665 C CA . ALA A 1 85 ? 20.272 -1.297 -10.717 1.00 69.81 85 ALA A CA 1
ATOM 666 C C . ALA A 1 85 ? 19.254 -1.828 -11.740 1.00 69.81 85 ALA A C 1
ATOM 668 O O . ALA A 1 85 ? 19.325 -2.986 -12.145 1.00 69.81 85 ALA A O 1
ATOM 669 N N . SER A 1 86 ? 18.378 -0.951 -12.237 1.00 73.62 86 SER A N 1
ATOM 670 C CA . SER A 1 86 ? 17.420 -1.281 -13.299 1.00 73.62 86 SER A CA 1
ATOM 671 C C . SER A 1 86 ? 18.123 -1.679 -14.601 1.00 73.62 86 SER A C 1
ATOM 673 O O . SER A 1 86 ? 17.757 -2.677 -15.215 1.00 73.62 86 SER A O 1
ATOM 675 N N . ALA A 1 87 ? 19.166 -0.947 -15.007 1.00 70.75 87 ALA A N 1
ATOM 676 C CA . ALA A 1 87 ? 19.950 -1.278 -16.195 1.00 70.75 87 ALA A CA 1
ATOM 677 C C . ALA A 1 87 ? 20.647 -2.640 -16.058 1.00 70.75 87 ALA A C 1
ATOM 679 O O . ALA A 1 87 ? 20.590 -3.443 -16.982 1.00 70.75 87 ALA A O 1
ATOM 680 N N . VAL A 1 88 ? 21.238 -2.944 -14.896 1.00 74.50 88 VAL A N 1
ATOM 681 C CA . VAL A 1 88 ? 21.856 -4.256 -14.637 1.00 74.50 88 VAL A CA 1
ATOM 682 C C . VAL A 1 88 ? 20.819 -5.377 -14.680 1.00 74.50 88 VAL A C 1
ATOM 684 O O . VAL A 1 88 ? 21.081 -6.415 -15.279 1.00 74.50 88 VAL A O 1
ATOM 687 N N . LYS A 1 89 ? 19.626 -5.159 -14.115 1.00 73.25 89 LYS A N 1
ATOM 688 C CA . LYS A 1 89 ? 18.520 -6.125 -14.156 1.00 73.25 89 LYS A CA 1
ATOM 689 C C . LYS A 1 89 ? 18.103 -6.471 -15.586 1.00 73.25 89 LYS A C 1
ATOM 691 O O . LYS A 1 89 ? 17.878 -7.639 -15.886 1.00 73.25 89 LYS A O 1
ATOM 696 N N . VAL A 1 90 ? 18.011 -5.466 -16.457 1.00 75.19 90 VAL A N 1
ATOM 697 C CA . VAL A 1 90 ? 17.601 -5.643 -17.859 1.00 75.19 90 VAL A CA 1
ATOM 698 C C . VAL A 1 90 ? 18.721 -6.250 -18.705 1.00 75.19 90 VAL A C 1
ATOM 700 O O . VAL A 1 90 ? 18.464 -7.143 -19.505 1.00 75.19 90 VAL A O 1
ATOM 703 N N . LEU A 1 91 ? 19.956 -5.773 -18.538 1.00 76.12 91 LEU A N 1
ATOM 704 C CA . LEU A 1 91 ? 21.086 -6.153 -19.391 1.00 76.12 91 LEU A CA 1
ATOM 705 C C . LEU A 1 91 ? 21.750 -7.469 -18.962 1.00 76.12 91 LEU A C 1
ATOM 707 O O . LEU A 1 91 ? 22.281 -8.183 -19.807 1.00 76.12 91 LEU A O 1
ATOM 711 N N . PHE A 1 92 ? 21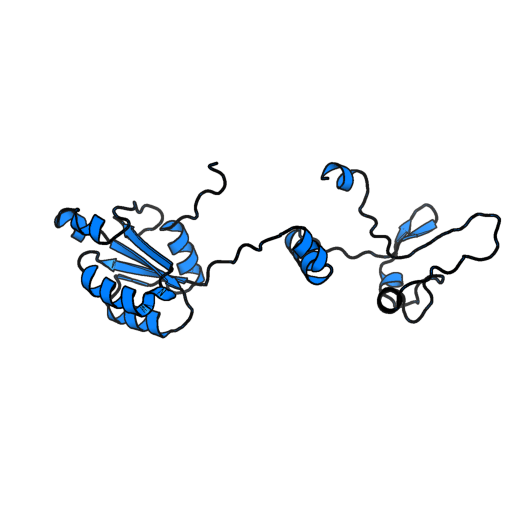.716 -7.808 -17.670 1.00 79.38 92 PHE A N 1
ATOM 712 C CA . PHE A 1 92 ? 22.431 -8.955 -17.099 1.00 79.38 92 PHE A CA 1
ATOM 713 C C . PHE A 1 92 ? 21.544 -9.797 -16.161 1.00 79.38 92 PHE A C 1
ATOM 715 O O . PHE A 1 92 ? 21.871 -9.975 -14.982 1.00 79.38 92 PHE A O 1
ATOM 722 N N . PRO A 1 93 ? 20.432 -10.372 -16.656 1.00 74.50 93 PRO A N 1
ATOM 723 C CA . PRO A 1 93 ? 19.497 -11.127 -15.820 1.00 74.50 93 PRO A CA 1
ATOM 724 C C . PRO A 1 93 ? 20.148 -12.341 -15.134 1.00 74.50 93 PRO A C 1
ATOM 726 O O . PRO A 1 93 ? 19.840 -12.636 -13.982 1.00 74.50 93 PRO A O 1
ATOM 729 N N . HIS A 1 94 ? 21.107 -13.009 -15.786 1.00 74.81 94 HIS A N 1
ATOM 730 C CA . HIS A 1 94 ? 21.831 -14.146 -15.198 1.00 74.81 94 HIS A CA 1
ATOM 731 C C . HIS A 1 94 ? 22.663 -13.766 -13.965 1.00 74.81 94 HIS A C 1
ATOM 733 O O . HIS A 1 94 ? 22.776 -14.557 -13.027 1.00 74.81 94 HIS A O 1
ATOM 739 N N . THR A 1 95 ? 23.207 -12.548 -13.931 1.00 72.44 95 THR A N 1
ATOM 740 C CA . THR A 1 95 ? 23.962 -12.043 -12.778 1.00 72.44 95 THR A CA 1
ATOM 741 C C . THR A 1 95 ? 23.040 -11.847 -11.578 1.00 72.44 95 THR A C 1
ATOM 743 O O . THR A 1 95 ? 23.395 -12.238 -10.472 1.00 72.44 95 THR A O 1
ATOM 746 N N . ILE A 1 96 ? 21.830 -11.322 -11.794 1.00 74.06 96 ILE A N 1
ATOM 747 C CA . ILE A 1 96 ? 20.814 -11.150 -10.742 1.00 74.06 96 ILE A CA 1
ATOM 748 C C . ILE A 1 96 ? 20.392 -12.501 -10.151 1.00 74.06 96 ILE A C 1
ATOM 750 O O . ILE A 1 96 ? 20.331 -12.636 -8.931 1.00 74.06 96 ILE A O 1
ATOM 754 N N . VAL A 1 97 ? 20.172 -13.510 -11.001 1.00 75.12 97 VAL A N 1
ATOM 755 C CA . VAL A 1 97 ? 19.833 -14.877 -10.564 1.00 75.12 97 VAL A CA 1
ATOM 756 C C . VAL A 1 97 ? 20.970 -15.498 -9.750 1.00 75.12 97 VAL A C 1
ATOM 758 O O . VAL A 1 97 ? 20.724 -16.112 -8.719 1.00 75.12 97 VAL A O 1
ATOM 761 N N . THR A 1 98 ? 22.221 -15.303 -10.173 1.00 75.94 98 THR A N 1
ATOM 762 C CA . THR A 1 98 ? 23.402 -15.820 -9.455 1.00 75.94 98 THR A CA 1
ATOM 763 C C . THR A 1 98 ? 23.586 -15.154 -8.089 1.00 75.94 98 THR A C 1
ATOM 765 O O . THR A 1 98 ? 24.091 -15.776 -7.159 1.00 75.94 98 THR A O 1
ATOM 768 N N . LEU A 1 99 ? 23.170 -13.894 -7.959 1.00 74.06 99 LEU A N 1
ATOM 769 C CA . LEU A 1 99 ? 23.231 -13.135 -6.711 1.00 74.06 99 LEU A CA 1
ATOM 770 C C . LEU A 1 99 ? 22.073 -13.451 -5.745 1.00 74.06 99 LEU A C 1
ATOM 772 O O . LEU A 1 99 ? 22.043 -12.864 -4.668 1.00 74.06 99 LEU A O 1
ATOM 776 N N . ASP A 1 100 ? 21.128 -14.325 -6.127 1.00 72.94 100 ASP A N 1
ATOM 777 C CA . ASP A 1 100 ? 19.868 -14.591 -5.405 1.00 72.94 100 ASP A CA 1
ATOM 778 C C . ASP A 1 100 ? 19.157 -13.296 -4.967 1.00 72.94 100 ASP A C 1
ATOM 780 O O . ASP A 1 100 ? 18.596 -13.180 -3.875 1.00 72.94 100 ASP A O 1
ATOM 784 N N . PHE A 1 101 ? 19.221 -12.265 -5.816 1.00 73.31 101 PHE A N 1
ATOM 785 C CA . PHE A 1 101 ? 18.595 -10.987 -5.514 1.00 73.31 101 PHE A CA 1
ATOM 786 C C . PHE A 1 101 ? 17.073 -11.139 -5.585 1.00 73.31 101 PHE A C 1
ATOM 788 O O . PHE A 1 101 ? 16.503 -11.347 -6.659 1.00 73.31 101 PHE A O 1
ATOM 795 N N . LYS A 1 102 ? 16.417 -10.996 -4.432 1.00 70.00 102 LYS A N 1
ATOM 796 C CA . LYS A 1 102 ? 14.959 -10.943 -4.316 1.00 70.00 102 LYS A CA 1
ATOM 797 C C . LYS A 1 102 ? 14.530 -9.491 -4.265 1.00 70.00 102 LYS A C 1
ATOM 799 O O . LYS A 1 102 ? 14.882 -8.762 -3.341 1.00 70.00 102 LYS A O 1
ATOM 804 N N . GLU A 1 103 ? 13.802 -9.074 -5.290 1.00 65.12 103 GLU A N 1
ATOM 805 C CA . GLU A 1 103 ? 13.210 -7.747 -5.319 1.00 65.12 103 GLU A CA 1
ATOM 806 C C . GLU A 1 103 ? 12.146 -7.654 -4.224 1.00 65.12 103 GLU A C 1
ATOM 808 O O . GLU A 1 103 ? 11.312 -8.549 -4.080 1.00 65.12 103 GLU A O 1
ATOM 813 N N . GLU A 1 104 ? 12.200 -6.589 -3.429 1.00 68.81 104 GLU A N 1
ATOM 814 C CA . GLU A 1 104 ? 11.158 -6.311 -2.451 1.00 68.81 104 GLU A CA 1
ATOM 815 C C . GLU A 1 104 ? 9.883 -5.934 -3.212 1.00 68.81 104 GLU A C 1
ATOM 817 O O . GLU A 1 104 ? 9.825 -4.900 -3.885 1.00 68.81 104 GLU A O 1
ATOM 822 N N . GLU A 1 105 ? 8.872 -6.802 -3.161 1.00 69.56 105 GLU A N 1
ATOM 823 C CA . GLU A 1 105 ? 7.583 -6.505 -3.771 1.00 69.56 105 GLU A CA 1
ATOM 824 C C . GLU A 1 105 ? 6.952 -5.311 -3.058 1.00 69.56 105 GLU A C 1
ATOM 826 O O . GLU A 1 105 ? 6.697 -5.335 -1.851 1.00 69.56 105 GLU A O 1
ATOM 831 N N . LEU A 1 106 ? 6.685 -4.250 -3.822 1.00 74.38 106 LEU A N 1
ATOM 832 C CA . LEU A 1 106 ? 5.958 -3.108 -3.293 1.00 74.38 106 LEU A CA 1
ATOM 833 C C . LEU A 1 106 ? 4.564 -3.567 -2.848 1.00 74.38 106 LEU A C 1
ATOM 835 O O . LEU A 1 106 ? 3.883 -4.269 -3.605 1.00 74.38 106 LEU A O 1
ATOM 839 N N . PRO A 1 107 ? 4.098 -3.150 -1.657 1.00 77.88 107 PRO A N 1
ATOM 840 C CA . PRO A 1 107 ? 2.758 -3.488 -1.219 1.00 77.88 107 PRO A CA 1
ATOM 841 C C . PRO A 1 107 ? 1.732 -2.937 -2.222 1.00 77.88 107 PRO A C 1
ATOM 843 O O . PRO A 1 107 ? 1.921 -1.839 -2.761 1.00 77.88 107 PRO A O 1
ATOM 846 N N . PRO A 1 108 ? 0.635 -3.668 -2.479 1.00 86.19 108 PRO A N 1
ATOM 847 C CA . PRO A 1 108 ? -0.384 -3.217 -3.410 1.00 86.19 108 PRO A CA 1
ATOM 848 C C . PRO A 1 108 ? -0.985 -1.872 -2.963 1.00 86.19 108 PRO A C 1
ATOM 850 O O . PRO A 1 108 ? -1.054 -1.586 -1.760 1.00 86.19 108 PRO A O 1
ATOM 853 N N . PRO A 1 109 ? -1.465 -1.042 -3.911 1.00 89.69 109 PRO A N 1
ATOM 854 C CA . PRO A 1 109 ? -2.205 0.170 -3.580 1.00 89.69 109 PRO A CA 1
ATOM 855 C C . PRO A 1 109 ? -3.379 -0.173 -2.665 1.00 89.69 109 PRO A C 1
ATOM 857 O O . PRO A 1 109 ? -4.106 -1.125 -2.938 1.00 89.69 109 PRO A O 1
ATOM 860 N N . ARG A 1 110 ? -3.583 0.595 -1.595 1.00 92.81 110 ARG A N 1
ATOM 861 C CA . ARG A 1 110 ? -4.556 0.251 -0.549 1.00 92.81 110 ARG A CA 1
ATOM 862 C C . ARG A 1 110 ? -5.311 1.458 -0.013 1.00 92.81 110 ARG A C 1
ATOM 864 O O . ARG A 1 110 ? -4.800 2.578 -0.031 1.00 92.81 110 ARG A O 1
ATOM 871 N N . TYR A 1 111 ? -6.517 1.202 0.472 1.00 94.81 111 TYR A N 1
ATOM 872 C CA . TYR A 1 111 ? -7.361 2.148 1.190 1.00 94.81 111 TYR A CA 1
ATOM 873 C C . TYR A 1 111 ? -7.276 1.883 2.694 1.00 94.81 111 TYR A C 1
ATOM 875 O O . TYR A 1 111 ? -7.211 0.728 3.118 1.00 94.81 111 TYR A O 1
ATOM 883 N N . CYS A 1 112 ? -7.307 2.948 3.494 1.00 95.00 112 CYS A N 1
ATOM 884 C CA . CYS A 1 112 ? -7.545 2.857 4.927 1.00 95.00 112 CYS A CA 1
ATOM 885 C C . CYS A 1 112 ? -9.046 3.039 5.173 1.00 95.00 112 CYS A C 1
ATOM 887 O O . CYS A 1 112 ? -9.654 4.003 4.702 1.00 95.00 112 CYS A O 1
ATOM 889 N N . MET A 1 113 ? -9.651 2.103 5.893 1.00 95.25 113 MET A N 1
ATOM 890 C CA . MET A 1 113 ? -11.040 2.194 6.326 1.00 95.25 113 MET A CA 1
ATOM 891 C C . MET A 1 113 ? -11.112 2.128 7.839 1.00 95.25 113 MET A C 1
ATOM 893 O O . MET A 1 113 ? -10.454 1.292 8.460 1.00 95.25 113 MET A O 1
ATOM 897 N N . ILE A 1 114 ? -11.934 2.994 8.425 1.00 95.56 114 ILE A N 1
ATOM 898 C CA . ILE A 1 114 ? -12.131 3.055 9.870 1.00 95.56 114 ILE A CA 1
ATOM 899 C C . ILE A 1 114 ? -13.598 2.810 10.182 1.00 95.56 114 ILE A C 1
ATOM 901 O O . ILE A 1 114 ? -14.484 3.482 9.656 1.00 95.56 114 ILE A O 1
ATOM 905 N N . PHE A 1 115 ? -13.845 1.881 11.091 1.00 94.88 115 PHE A N 1
ATOM 906 C CA . PHE A 1 115 ? -15.155 1.510 11.592 1.00 94.88 115 PHE A CA 1
ATOM 907 C C . PHE A 1 115 ? -15.217 1.655 13.109 1.00 94.88 115 PHE A C 1
ATOM 909 O O . PHE A 1 115 ? -14.207 1.790 13.804 1.00 94.88 115 PHE A O 1
ATOM 916 N N . ASP A 1 116 ? -16.435 1.608 13.633 1.00 93.38 116 ASP A N 1
ATOM 917 C CA . ASP A 1 116 ? -16.637 1.513 15.071 1.00 93.38 116 ASP A CA 1
ATOM 918 C C . ASP A 1 116 ? -16.409 0.069 15.534 1.00 93.38 116 ASP A C 1
ATOM 920 O O . ASP A 1 116 ? -16.987 -0.855 14.958 1.00 93.38 116 ASP A O 1
ATOM 924 N N . ALA A 1 117 ? -15.589 -0.139 16.568 1.00 90.88 117 ALA A N 1
ATOM 925 C CA . ALA A 1 117 ? -15.270 -1.487 17.034 1.00 90.88 117 ALA A CA 1
ATOM 926 C C . ALA A 1 117 ? -16.481 -2.216 17.642 1.00 90.88 117 ALA A C 1
ATOM 928 O O . ALA A 1 117 ? -16.474 -3.441 17.716 1.00 90.88 117 ALA A O 1
ATOM 929 N N . SER A 1 118 ? -17.546 -1.501 18.025 1.00 88.75 118 SER A N 1
ATOM 930 C CA . SER A 1 118 ? -18.805 -2.126 18.462 1.00 88.75 118 SER A CA 1
ATOM 931 C C . SER A 1 118 ? -19.461 -3.002 17.388 1.00 88.75 118 SER A C 1
ATOM 933 O O . SER A 1 118 ? -20.161 -3.950 17.732 1.00 88.75 118 SER A O 1
ATOM 935 N N . ARG A 1 119 ? -19.196 -2.726 16.104 1.00 88.81 119 ARG A N 1
ATOM 936 C CA . ARG A 1 119 ? -19.718 -3.476 14.949 1.00 88.81 119 ARG A CA 1
ATOM 937 C C . ARG A 1 119 ? -18.707 -4.465 14.369 1.00 88.81 119 ARG A C 1
ATOM 939 O O . ARG A 1 119 ? -18.898 -4.972 13.270 1.00 88.81 119 ARG A O 1
ATOM 946 N N . ALA A 1 120 ? -17.624 -4.749 15.095 1.00 87.81 120 ALA A N 1
ATOM 947 C CA . ALA A 1 120 ? -16.545 -5.592 14.592 1.00 87.81 120 ALA A CA 1
ATOM 948 C C . ALA A 1 120 ? -17.011 -7.005 14.199 1.00 87.81 120 ALA A C 1
ATOM 950 O O . ALA A 1 120 ? -16.456 -7.558 13.261 1.00 87.81 120 ALA A O 1
ATOM 951 N N . ASN A 1 121 ? -18.037 -7.557 14.860 1.00 88.00 121 ASN A N 1
ATOM 952 C CA . ASN A 1 121 ? -18.597 -8.870 14.517 1.00 88.00 121 ASN A CA 1
ATOM 953 C C . ASN A 1 121 ? -19.250 -8.874 13.126 1.00 88.00 121 ASN A C 1
ATOM 955 O O . ASN A 1 121 ? -18.913 -9.716 12.309 1.00 88.00 121 ASN A O 1
ATOM 959 N N . GLU A 1 122 ? -20.111 -7.894 12.833 1.00 89.50 122 GLU A N 1
ATOM 960 C CA . GLU A 1 122 ? -20.785 -7.771 11.527 1.00 89.50 122 GLU A CA 1
ATOM 961 C C . GLU A 1 122 ? -19.780 -7.552 10.388 1.00 89.50 122 GLU A C 1
ATOM 963 O O . GLU A 1 122 ? -19.921 -8.085 9.293 1.00 89.50 122 GLU A O 1
ATOM 968 N N . ILE A 1 123 ? -18.734 -6.764 10.651 1.00 90.62 123 ILE A N 1
ATOM 969 C CA . ILE A 1 123 ? -17.684 -6.477 9.667 1.00 90.62 123 ILE A CA 1
ATOM 970 C C . ILE A 1 123 ? -16.779 -7.700 9.464 1.00 90.62 123 ILE A C 1
ATOM 972 O O . ILE A 1 123 ? -16.260 -7.896 8.367 1.00 90.62 123 ILE A O 1
ATOM 976 N N . ASN A 1 124 ? -16.587 -8.524 10.500 1.00 90.50 124 ASN A N 1
ATOM 977 C CA . ASN A 1 124 ? -15.755 -9.721 10.422 1.00 90.50 124 ASN A CA 1
ATOM 978 C C . ASN A 1 124 ? -16.312 -10.741 9.421 1.00 90.50 124 ASN A C 1
ATOM 980 O O . ASN A 1 124 ? -15.525 -11.340 8.697 1.00 90.50 124 ASN A O 1
ATOM 984 N N . ASP A 1 125 ? -17.635 -10.869 9.307 1.00 89.88 125 ASP A N 1
ATOM 985 C CA . ASP A 1 125 ? -18.266 -11.763 8.325 1.00 89.88 125 ASP A CA 1
ATOM 986 C C . ASP A 1 125 ? -17.891 -11.371 6.881 1.00 89.88 125 ASP A C 1
ATOM 988 O O . ASP A 1 125 ? -17.529 -12.216 6.065 1.00 89.88 125 ASP A O 1
ATOM 992 N N . VAL A 1 126 ? -17.880 -10.067 6.579 1.00 91.44 126 VAL A N 1
ATOM 993 C CA . VAL A 1 126 ? -17.479 -9.545 5.258 1.00 91.44 126 VAL A CA 1
ATOM 994 C C . VAL A 1 126 ? -15.962 -9.636 5.051 1.00 91.44 126 VAL A C 1
ATOM 996 O O . VAL A 1 126 ? -15.489 -9.859 3.939 1.00 91.44 126 VAL A O 1
ATOM 999 N N . ILE A 1 127 ? -15.167 -9.507 6.117 1.00 91.50 127 ILE A N 1
ATOM 1000 C CA . ILE A 1 127 ? -13.714 -9.742 6.064 1.00 91.50 127 ILE A CA 1
ATOM 1001 C C . ILE A 1 127 ? -13.403 -11.191 5.691 1.00 91.50 127 ILE A C 1
ATOM 1003 O O . ILE A 1 127 ? -12.452 -11.425 4.949 1.00 91.50 127 ILE A O 1
ATOM 1007 N N . GLU A 1 128 ? -14.179 -12.153 6.188 1.00 91.06 128 GLU A N 1
ATOM 1008 C CA . GLU A 1 128 ? -14.001 -13.565 5.845 1.00 91.06 128 GLU A CA 1
ATOM 1009 C C . GLU A 1 128 ? -14.317 -13.838 4.367 1.00 91.06 128 GLU A C 1
ATOM 1011 O O . GLU A 1 128 ? -13.600 -14.617 3.738 1.00 91.06 128 GLU A O 1
ATOM 1016 N N . GLU A 1 129 ? -15.306 -13.147 3.789 1.00 91.69 129 GLU A N 1
ATOM 1017 C CA . GLU A 1 129 ? -15.639 -13.225 2.357 1.00 91.69 129 GLU A CA 1
ATOM 1018 C C . GLU A 1 129 ? -14.527 -12.653 1.457 1.00 91.69 129 GLU A C 1
ATOM 1020 O O . GLU A 1 129 ? -14.164 -13.274 0.459 1.00 91.69 129 GLU A O 1
ATOM 1025 N N . TYR A 1 130 ? -13.938 -11.508 1.827 1.00 91.94 130 TYR A N 1
ATOM 1026 C CA . TYR A 1 130 ? -12.923 -10.794 1.031 1.00 91.94 130 TYR A CA 1
ATOM 1027 C C . TYR A 1 130 ? -11.500 -10.897 1.603 1.00 91.94 130 TYR A C 1
ATOM 1029 O O . TYR A 1 130 ? -10.683 -9.989 1.431 1.00 91.94 130 TYR A O 1
ATOM 1037 N N . ASN A 1 131 ? -11.175 -11.993 2.291 1.00 89.75 131 ASN A N 1
ATOM 1038 C CA . ASN A 1 131 ? -9.914 -12.155 3.029 1.00 89.75 131 ASN A CA 1
ATOM 1039 C C . ASN A 1 131 ? -8.660 -11.926 2.157 1.00 89.75 131 ASN A C 1
ATOM 1041 O O . ASN A 1 131 ? -7.676 -11.355 2.616 1.00 89.75 131 ASN A O 1
ATOM 1045 N N . GLU A 1 132 ? -8.705 -12.292 0.873 1.00 90.38 132 GLU A N 1
ATOM 1046 C CA . GLU A 1 132 ? -7.585 -12.096 -0.064 1.00 90.38 132 GLU A CA 1
ATOM 1047 C C . GLU A 1 132 ? -7.255 -10.616 -0.348 1.00 90.38 132 GLU A C 1
ATOM 1049 O O . GLU A 1 132 ? -6.120 -10.274 -0.710 1.00 90.38 132 GLU A O 1
ATOM 1054 N N . ASP A 1 133 ? -8.233 -9.726 -0.167 1.00 91.75 133 ASP A N 1
ATOM 1055 C CA . ASP A 1 133 ? -8.090 -8.281 -0.341 1.00 91.75 133 ASP A CA 1
ATOM 1056 C C . ASP A 1 133 ? -7.758 -7.562 0.975 1.00 91.75 133 ASP A C 1
ATOM 1058 O O . ASP A 1 133 ? -7.283 -6.419 0.962 1.00 91.75 133 ASP A O 1
ATOM 1062 N N . ILE A 1 134 ? -7.957 -8.214 2.124 1.00 91.69 134 ILE A N 1
ATOM 1063 C CA . ILE A 1 134 ? -7.652 -7.641 3.435 1.00 91.69 134 ILE A CA 1
ATOM 1064 C C . ILE A 1 134 ? -6.173 -7.832 3.760 1.00 91.69 134 ILE A C 1
ATOM 1066 O O . ILE A 1 134 ? -5.691 -8.932 4.008 1.00 91.69 134 ILE A O 1
ATOM 1070 N N . MET A 1 135 ? -5.431 -6.728 3.842 1.00 90.38 135 MET A N 1
ATOM 1071 C CA . MET A 1 135 ? -4.005 -6.789 4.164 1.00 90.38 135 MET A CA 1
ATOM 1072 C C . MET A 1 135 ? -3.749 -6.838 5.668 1.00 90.38 135 MET A C 1
ATOM 1074 O O . MET A 1 135 ? -2.911 -7.600 6.147 1.00 90.38 135 MET A O 1
ATOM 1078 N N . LYS A 1 136 ? -4.402 -5.945 6.419 1.00 91.31 136 LYS A N 1
ATOM 1079 C CA . LYS A 1 136 ? -4.202 -5.790 7.864 1.00 91.31 136 LYS A CA 1
ATOM 1080 C C . LYS A 1 136 ? -5.479 -5.285 8.519 1.00 91.31 136 LYS A C 1
ATOM 1082 O O . LYS A 1 136 ? -6.152 -4.409 7.984 1.00 91.31 136 LYS A O 1
ATOM 1087 N N . VAL A 1 137 ? -5.743 -5.784 9.721 1.00 92.75 137 VAL A N 1
ATOM 1088 C CA . VAL A 1 137 ? -6.812 -5.315 10.607 1.00 92.75 137 VAL A CA 1
ATOM 1089 C C . VAL A 1 137 ? -6.210 -5.036 11.981 1.00 92.75 137 VAL A C 1
ATOM 1091 O O . VAL A 1 137 ? -5.293 -5.726 12.441 1.00 92.75 137 VAL A O 1
ATOM 1094 N N . GLY A 1 138 ? -6.691 -3.992 12.643 1.00 92.19 138 GLY A N 1
ATOM 1095 C CA . GLY A 1 138 ? -6.288 -3.661 13.999 1.00 92.19 138 GLY A CA 1
ATOM 1096 C C . GLY A 1 138 ? -7.307 -2.781 14.697 1.00 92.19 138 GLY A C 1
ATOM 1097 O O . GLY A 1 138 ? -8.136 -2.135 14.064 1.00 92.19 138 GLY A O 1
ATOM 1098 N N . PHE A 1 139 ? -7.226 -2.757 16.020 1.00 93.56 139 PHE A N 1
ATOM 1099 C CA . PHE A 1 139 ? -8.108 -1.962 16.860 1.00 93.56 139 PHE A CA 1
ATOM 1100 C C . PHE A 1 139 ? -7.295 -0.893 17.579 1.00 93.56 139 PHE A C 1
ATOM 1102 O O . PHE A 1 139 ? -6.276 -1.208 18.201 1.00 93.56 139 PHE A O 1
ATOM 1109 N N . PHE A 1 140 ? -7.745 0.352 17.493 1.00 94.25 140 PHE A N 1
ATOM 1110 C CA . PHE A 1 140 ? -7.031 1.545 17.936 1.00 94.25 140 PHE A CA 1
ATOM 1111 C C . PHE A 1 140 ? -7.935 2.437 18.786 1.00 94.25 140 PHE A C 1
ATOM 1113 O O . PHE A 1 140 ? -9.154 2.377 18.676 1.00 94.25 140 PHE A O 1
ATOM 1120 N N . ASP A 1 141 ? -7.354 3.259 19.649 1.00 91.88 141 ASP A N 1
ATOM 1121 C CA . ASP A 1 141 ? -8.089 4.191 20.517 1.00 91.88 141 ASP A CA 1
ATOM 1122 C C . ASP A 1 141 ? -8.469 5.516 19.830 1.00 91.88 141 ASP A C 1
ATOM 1124 O O . ASP A 1 141 ? -9.301 6.261 20.341 1.00 91.88 141 ASP A O 1
ATOM 1128 N N . SER A 1 142 ? -7.881 5.805 18.668 1.00 90.19 142 SER A N 1
ATOM 1129 C CA . SER A 1 142 ? -8.077 7.043 17.915 1.00 90.19 142 SER A CA 1
ATOM 1130 C C . SER A 1 142 ? -8.226 6.781 16.416 1.00 90.19 142 SER A C 1
ATOM 1132 O O . SER A 1 142 ? -7.793 5.751 15.897 1.00 90.19 142 SER A O 1
ATOM 1134 N N . MET A 1 143 ? -8.835 7.744 15.721 1.00 87.69 143 MET A N 1
ATOM 1135 C CA . MET A 1 143 ? -8.906 7.797 14.256 1.00 87.69 143 MET A CA 1
ATOM 1136 C C . MET A 1 143 ? -7.677 8.463 13.624 1.00 87.69 143 MET A C 1
ATOM 1138 O O . MET A 1 143 ? -7.519 8.405 12.409 1.00 87.69 143 MET A O 1
ATOM 1142 N N . ASP A 1 144 ? -6.827 9.109 14.422 1.00 88.06 144 ASP A N 1
ATOM 1143 C CA . ASP A 1 144 ? -5.602 9.746 13.942 1.00 88.06 144 ASP A CA 1
ATOM 1144 C C . ASP A 1 144 ? -4.424 8.771 14.036 1.00 88.06 144 ASP A C 1
ATOM 1146 O O . ASP A 1 144 ? -3.963 8.452 15.135 1.00 88.06 144 ASP A O 1
ATOM 1150 N N . GLY A 1 145 ? -3.921 8.325 12.883 1.00 82.31 145 GLY A N 1
ATOM 1151 C CA . GLY A 1 145 ? -2.801 7.389 12.789 1.00 82.31 145 GLY A CA 1
ATOM 1152 C C . GLY A 1 145 ? -1.495 7.895 13.409 1.00 82.31 145 GLY A C 1
ATOM 1153 O O . GLY A 1 145 ? -0.649 7.078 13.754 1.00 82.31 145 GLY A O 1
ATOM 1154 N N . ALA A 1 146 ? -1.322 9.207 13.605 1.00 84.25 146 ALA A N 1
ATOM 1155 C CA . ALA A 1 146 ? -0.118 9.760 14.229 1.00 84.25 146 ALA A CA 1
ATOM 1156 C C . ALA A 1 146 ? -0.087 9.577 15.758 1.00 84.25 146 ALA A C 1
ATOM 1158 O O . ALA A 1 146 ? 0.990 9.536 16.353 1.00 84.25 146 ALA A O 1
ATOM 1159 N N . VAL A 1 147 ? -1.257 9.484 16.400 1.00 87.75 147 VAL A N 1
ATOM 1160 C CA . VAL A 1 147 ? -1.397 9.434 17.871 1.00 87.75 147 VAL A CA 1
ATOM 1161 C C . VAL A 1 147 ? -2.012 8.114 18.345 1.00 87.75 147 VAL A C 1
ATOM 1163 O O . VAL A 1 147 ? -1.893 7.759 19.519 1.00 87.75 147 VAL A O 1
ATOM 1166 N N . ALA A 1 148 ? -2.658 7.377 17.441 1.00 88.06 148 ALA A N 1
ATOM 1167 C CA . ALA A 1 148 ? -3.369 6.146 17.739 1.00 88.06 148 ALA A CA 1
ATOM 1168 C C . ALA A 1 148 ? -2.467 5.078 18.367 1.00 88.06 148 ALA A C 1
ATOM 1170 O O . ALA A 1 148 ? -1.422 4.699 17.834 1.00 88.06 148 ALA A O 1
ATOM 1171 N N . LYS A 1 149 ? -2.929 4.513 19.482 1.00 87.19 149 LYS A N 1
ATOM 1172 C CA . LYS A 1 149 ? -2.317 3.354 20.127 1.00 87.19 149 LYS A CA 1
ATOM 1173 C C . LYS A 1 149 ? -3.110 2.107 19.794 1.00 87.19 149 LYS A C 1
ATOM 1175 O O . LYS A 1 149 ? -4.334 2.061 19.919 1.00 87.19 149 LYS A O 1
ATOM 1180 N N . LYS A 1 150 ? -2.394 1.057 19.397 1.00 88.94 150 LYS A N 1
ATOM 1181 C CA . LYS A 1 150 ? -3.001 -0.243 19.119 1.00 88.94 150 LYS A CA 1
ATOM 1182 C C . LYS A 1 150 ? -3.491 -0.877 20.423 1.00 88.94 150 LYS A C 1
ATOM 1184 O O . LYS A 1 150 ? -2.690 -1.211 21.292 1.00 88.94 150 LYS A O 1
ATOM 1189 N N . VAL A 1 151 ? -4.802 -1.063 20.536 1.00 88.62 151 VAL A N 1
ATOM 1190 C CA . VAL A 1 151 ? -5.482 -1.618 21.714 1.00 88.62 151 VAL A CA 1
ATOM 1191 C C . VAL A 1 151 ? -5.609 -3.137 21.607 1.00 88.62 151 VAL A C 1
ATOM 1193 O O . VAL A 1 151 ? -5.393 -3.851 22.584 1.00 88.62 151 VAL A O 1
ATOM 1196 N N . ALA A 1 152 ? -5.926 -3.647 20.415 1.00 86.25 152 ALA A N 1
ATOM 1197 C CA . ALA A 1 152 ? -6.048 -5.07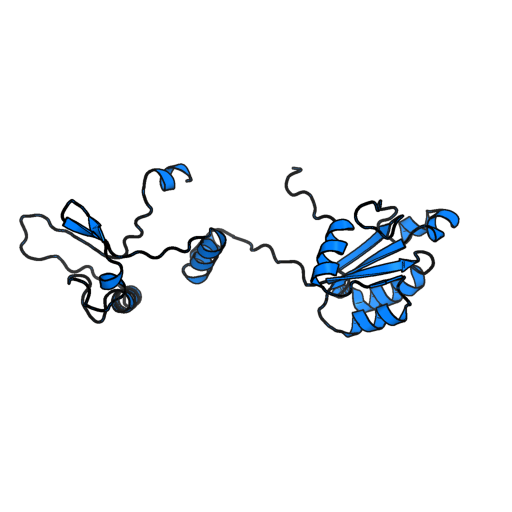8 20.157 1.00 86.25 152 ALA A CA 1
ATOM 1198 C C . ALA A 1 152 ? -5.591 -5.438 18.736 1.00 86.25 152 ALA A C 1
ATOM 1200 O O . ALA A 1 152 ? -5.672 -4.639 17.798 1.00 86.25 152 ALA A O 1
ATOM 1201 N N . LYS A 1 153 ? -5.082 -6.664 18.572 1.00 84.00 153 LYS A N 1
ATOM 1202 C CA . LYS A 1 153 ? -4.686 -7.215 17.267 1.00 84.00 153 LYS A CA 1
ATOM 1203 C C . LYS A 1 153 ? -5.837 -7.943 16.569 1.00 84.00 153 LYS A C 1
ATOM 1205 O O . LYS A 1 153 ? -5.932 -7.865 15.354 1.00 84.00 153 LYS A O 1
ATOM 1210 N N . ASN A 1 154 ? -6.700 -8.620 17.329 1.00 84.00 154 ASN A N 1
ATOM 1211 C CA . ASN A 1 154 ? -7.739 -9.507 16.799 1.00 84.00 154 ASN A CA 1
ATOM 1212 C C . ASN A 1 154 ? -9.042 -9.343 17.593 1.00 84.00 154 ASN A C 1
ATOM 1214 O O . ASN A 1 154 ? -9.011 -8.910 18.747 1.00 84.00 154 ASN A O 1
ATOM 1218 N N . LEU A 1 155 ? -10.159 -9.794 17.018 1.00 84.62 155 LEU A N 1
ATOM 1219 C CA . LEU A 1 155 ? -11.487 -9.754 17.640 1.00 84.62 155 LEU A CA 1
ATOM 1220 C C . LEU A 1 155 ? -11.513 -10.416 19.032 1.00 84.62 155 LEU A C 1
ATOM 1222 O O . LEU A 1 155 ? -11.976 -9.822 19.996 1.00 84.62 155 LEU A O 1
ATOM 1226 N N . LYS A 1 156 ? -10.850 -11.570 19.196 1.00 84.06 156 LYS A N 1
ATOM 1227 C CA . LYS A 1 156 ? -10.717 -12.258 20.499 1.00 84.06 156 LYS A CA 1
ATOM 1228 C C . LYS A 1 156 ? -10.022 -11.427 21.586 1.00 84.06 156 LYS A C 1
ATOM 1230 O O . LYS A 1 156 ? -10.193 -11.686 22.774 1.00 84.06 156 LYS A O 1
ATOM 1235 N N . GLN A 1 157 ? -9.149 -10.492 21.203 1.00 83.44 157 GLN A N 1
ATOM 1236 C CA . GLN A 1 157 ? -8.517 -9.562 22.145 1.00 83.44 157 GLN A CA 1
ATOM 1237 C C . GLN A 1 157 ? -9.416 -8.355 22.418 1.00 83.44 157 GLN A C 1
ATOM 1239 O O . GLN A 1 157 ? -9.388 -7.835 23.530 1.00 83.44 157 GLN A O 1
ATOM 1244 N N . LEU A 1 158 ? -10.225 -7.952 21.434 1.00 83.75 158 LEU A N 1
ATOM 1245 C CA . LEU A 1 158 ? -11.238 -6.915 21.596 1.00 83.75 158 LEU A CA 1
ATOM 1246 C C . LEU A 1 158 ? -12.316 -7.343 22.601 1.00 83.75 158 LEU A C 1
ATOM 1248 O O . LEU A 1 158 ? -12.632 -6.576 23.498 1.00 83.75 158 LEU A O 1
ATOM 1252 N N . GLU A 1 159 ? -12.819 -8.575 22.520 1.00 83.81 159 GLU A N 1
ATOM 1253 C CA . GLU A 1 159 ? -13.856 -9.104 23.428 1.00 83.81 159 GLU A CA 1
ATOM 1254 C C . GLU A 1 159 ? -13.416 -9.160 24.898 1.00 83.81 159 GLU A C 1
ATOM 1256 O O . GLU A 1 159 ? -14.240 -9.115 25.809 1.00 83.81 159 GLU A O 1
ATOM 1261 N N . LYS A 1 160 ? -12.104 -9.245 25.146 1.00 85.19 160 LYS A N 1
ATOM 1262 C CA . LYS A 1 160 ? -11.536 -9.190 26.502 1.00 85.19 160 LYS A CA 1
ATOM 1263 C C . LYS A 1 160 ? -11.514 -7.773 27.073 1.00 85.19 160 LYS A C 1
ATOM 1265 O O . LYS A 1 160 ? -11.287 -7.605 28.272 1.00 85.19 160 LYS A O 1
ATOM 1270 N N . LEU A 1 161 ? -11.697 -6.754 26.238 1.00 77.31 161 LEU A N 1
ATOM 1271 C CA . LEU A 1 161 ? -11.837 -5.378 26.688 1.00 77.31 161 LEU A CA 1
ATOM 1272 C C . LEU A 1 161 ? -13.270 -5.169 27.176 1.00 77.31 161 LEU A C 1
ATOM 1274 O O . LEU A 1 161 ? -14.230 -5.619 26.563 1.00 77.31 161 LEU A O 1
ATOM 1278 N N . GLY A 1 162 ? -13.418 -4.460 28.295 1.00 81.50 162 GLY A N 1
ATOM 1279 C CA . GLY A 1 162 ? -14.742 -4.114 28.804 1.00 81.50 162 GLY A CA 1
ATOM 1280 C C . GLY A 1 162 ? -15.558 -3.297 27.785 1.00 81.50 162 GLY A C 1
ATOM 1281 O O . GLY A 1 162 ? -14.978 -2.573 26.967 1.00 81.50 162 GLY A O 1
ATOM 1282 N N . PRO A 1 163 ? -16.900 -3.341 27.863 1.00 82.50 163 PRO A N 1
ATOM 1283 C CA . PRO A 1 163 ? -17.794 -2.726 26.877 1.00 82.50 163 PRO A CA 1
ATOM 1284 C C . PRO A 1 163 ? -17.591 -1.212 26.721 1.00 82.50 163 PRO A C 1
ATOM 1286 O O . PRO A 1 163 ? -17.796 -0.670 25.638 1.00 82.50 163 PRO A O 1
ATOM 1289 N N . GLU A 1 164 ? -17.144 -0.516 27.770 1.00 83.44 164 GLU A N 1
ATOM 1290 C CA . GLU A 1 164 ? -16.819 0.914 27.694 1.00 83.44 164 GLU A CA 1
ATOM 1291 C C . GLU A 1 164 ? -15.605 1.199 26.806 1.00 83.44 164 GLU A C 1
ATOM 1293 O O . GLU A 1 164 ? -15.634 2.129 26.000 1.00 83.44 164 GLU A O 1
ATOM 1298 N N . LYS A 1 165 ? -14.560 0.365 26.893 1.00 83.50 165 LYS A N 1
ATOM 1299 C CA . LYS A 1 165 ? -13.374 0.499 26.039 1.00 83.50 165 LYS A CA 1
ATOM 1300 C C . LYS A 1 165 ? -13.694 0.160 24.590 1.00 83.50 165 LYS A C 1
ATOM 1302 O O . LYS A 1 165 ? -13.194 0.840 23.701 1.00 83.50 165 LYS A O 1
ATOM 1307 N N . ILE A 1 166 ? -14.556 -0.828 24.342 1.00 85.56 166 ILE A N 1
ATOM 1308 C CA . ILE A 1 166 ? -14.972 -1.198 22.980 1.00 85.56 166 ILE A CA 1
ATOM 1309 C C . ILE A 1 166 ? -15.634 -0.008 22.272 1.00 85.56 166 ILE A C 1
ATOM 1311 O O . ILE A 1 166 ? -15.286 0.276 21.133 1.00 85.56 166 ILE A O 1
ATOM 1315 N N . LYS A 1 167 ? -16.504 0.752 22.953 1.00 85.81 167 LYS A N 1
ATOM 1316 C CA . LYS A 1 167 ? -17.160 1.943 22.372 1.00 85.81 167 LYS A CA 1
ATOM 1317 C C . LYS A 1 167 ? -16.187 3.062 21.980 1.00 85.81 167 LYS A C 1
ATOM 1319 O O . LYS A 1 167 ? -16.452 3.822 21.052 1.00 85.81 167 LYS A O 1
ATOM 1324 N N . GLN A 1 168 ? -15.075 3.187 22.701 1.00 87.12 168 GLN A N 1
ATOM 1325 C CA . GLN A 1 168 ? -14.031 4.172 22.400 1.00 87.12 168 GLN A CA 1
ATOM 1326 C C . GLN A 1 168 ? -13.039 3.665 21.349 1.00 87.12 168 GLN A C 1
ATOM 1328 O O . GLN A 1 168 ? -12.314 4.453 20.753 1.00 87.12 168 GLN A O 1
ATOM 1333 N N . THR A 1 169 ? -13.026 2.358 21.096 1.00 91.56 169 THR A N 1
ATOM 1334 C CA . THR A 1 169 ? -12.100 1.725 20.165 1.00 91.56 169 THR A CA 1
ATOM 1335 C C . THR A 1 169 ? -12.633 1.822 18.739 1.00 91.56 169 THR A C 1
ATOM 1337 O O . THR A 1 169 ? -13.823 1.653 18.470 1.00 91.56 169 THR A O 1
ATOM 1340 N N . LYS A 1 170 ? -11.732 2.080 17.799 1.00 94.00 170 LYS A N 1
ATOM 1341 C CA . LYS A 1 170 ? -11.975 2.102 16.362 1.00 94.00 170 LYS A CA 1
ATOM 1342 C C . LYS A 1 170 ? -11.280 0.921 15.709 1.00 94.00 170 LYS A C 1
ATOM 1344 O O . LYS A 1 170 ? -10.167 0.550 16.073 1.00 94.00 170 LYS A O 1
ATOM 1349 N N . MET A 1 171 ? -11.964 0.307 14.760 1.00 93.75 171 MET A N 1
ATOM 1350 C CA . MET A 1 171 ? -11.432 -0.774 13.949 1.00 93.75 171 MET A CA 1
ATOM 1351 C C . MET A 1 171 ? -10.863 -0.167 12.674 1.00 93.75 171 MET A C 1
ATOM 1353 O O . MET A 1 171 ? -11.591 0.471 11.925 1.00 93.75 171 MET A O 1
ATOM 1357 N N . VAL A 1 172 ? -9.569 -0.345 12.443 1.00 95.00 172 VAL A N 1
ATOM 1358 C CA . VAL A 1 172 ? -8.869 0.153 11.258 1.00 95.00 172 VAL A CA 1
ATOM 1359 C C . VAL A 1 172 ? -8.496 -1.035 10.385 1.00 95.00 172 VAL A C 1
ATOM 1361 O O . VAL A 1 172 ? -7.971 -2.041 10.873 1.00 95.00 172 VAL A O 1
ATOM 1364 N N . MET A 1 173 ? -8.758 -0.911 9.091 1.00 94.44 173 MET A N 1
ATOM 1365 C CA . MET A 1 173 ? -8.521 -1.945 8.097 1.00 94.44 173 MET A CA 1
ATOM 1366 C C . MET A 1 173 ? -7.777 -1.371 6.893 1.00 94.44 173 MET A C 1
ATOM 1368 O O . MET A 1 173 ? -8.138 -0.318 6.370 1.00 94.44 173 MET A O 1
ATOM 1372 N N . ALA A 1 174 ? -6.749 -2.090 6.452 1.00 94.50 174 ALA A N 1
ATOM 1373 C CA . ALA A 1 174 ? -6.035 -1.834 5.212 1.00 94.50 174 ALA A CA 1
ATOM 1374 C C . ALA A 1 174 ? -6.577 -2.767 4.122 1.00 94.50 174 ALA A C 1
ATOM 1376 O O . ALA A 1 174 ? -6.342 -3.977 4.173 1.00 94.50 174 ALA A O 1
ATOM 1377 N N . LEU A 1 175 ? -7.285 -2.196 3.149 1.00 94.31 175 LEU A N 1
ATOM 1378 C CA . LEU A 1 175 ? -7.910 -2.914 2.038 1.00 94.31 175 LEU A CA 1
ATOM 1379 C C . LEU A 1 175 ? -7.093 -2.721 0.757 1.00 94.31 175 LEU A C 1
ATOM 1381 O O . LEU A 1 175 ? -6.915 -1.586 0.310 1.00 94.31 175 LEU A O 1
ATOM 1385 N N . ALA A 1 176 ? -6.619 -3.802 0.145 1.00 93.44 176 ALA A N 1
ATOM 1386 C CA . ALA A 1 176 ? -5.934 -3.751 -1.139 1.00 93.44 176 ALA A CA 1
ATOM 1387 C C . ALA A 1 176 ? -6.910 -3.385 -2.268 1.00 93.44 176 ALA A C 1
ATOM 1389 O O . ALA A 1 176 ? -8.024 -3.891 -2.358 1.00 93.44 176 ALA A O 1
ATOM 1390 N N . LYS A 1 177 ? -6.476 -2.516 -3.179 1.00 89.12 177 LYS A N 1
ATOM 1391 C CA . LYS A 1 177 ? -7.211 -2.179 -4.397 1.00 89.12 177 LYS A CA 1
ATOM 1392 C C . LYS A 1 177 ? -6.840 -3.165 -5.502 1.00 89.12 177 LYS A C 1
ATOM 1394 O O . LYS A 1 177 ? -6.021 -2.844 -6.364 1.00 89.12 177 LYS A O 1
ATOM 1399 N N . ARG A 1 178 ? -7.438 -4.358 -5.472 1.00 87.44 178 ARG A N 1
ATOM 1400 C CA . ARG A 1 178 ? -7.382 -5.322 -6.587 1.00 87.44 178 ARG A CA 1
ATOM 1401 C C . ARG A 1 178 ? -8.604 -5.172 -7.488 1.00 87.44 178 ARG A C 1
ATOM 1403 O O . ARG A 1 178 ? -8.465 -4.930 -8.684 1.00 87.44 178 ARG A O 1
ATOM 1410 N N . THR A 1 179 ? -9.787 -5.228 -6.885 1.00 86.25 179 THR A N 1
ATOM 1411 C CA . THR A 1 179 ? -11.096 -5.061 -7.529 1.00 86.25 179 THR A CA 1
ATOM 1412 C C . THR A 1 179 ? -11.911 -3.979 -6.812 1.00 86.25 179 THR A C 1
ATOM 1414 O O . THR A 1 179 ? -11.501 -3.444 -5.778 1.00 86.25 179 THR A O 1
ATOM 1417 N N . SER A 1 180 ? -13.046 -3.581 -7.392 1.00 88.94 180 SER A N 1
ATOM 1418 C CA . SER A 1 180 ? -13.933 -2.570 -6.795 1.00 88.94 180 SER A CA 1
ATOM 1419 C C . SER A 1 180 ? -14.983 -3.157 -5.849 1.00 88.94 180 SER A C 1
ATOM 1421 O O . SER A 1 180 ? -15.556 -2.404 -5.062 1.00 88.94 180 SER A O 1
ATOM 1423 N N . ASP A 1 181 ? -15.206 -4.469 -5.890 1.00 91.50 181 ASP A N 1
ATOM 1424 C CA . ASP A 1 181 ? -16.274 -5.138 -5.141 1.00 91.50 181 ASP A CA 1
ATOM 1425 C C . ASP A 1 181 ? -16.066 -5.074 -3.617 1.00 91.50 181 ASP A C 1
ATOM 1427 O O . ASP A 1 181 ? -16.989 -4.627 -2.930 1.00 91.50 181 ASP A O 1
ATOM 1431 N N . PRO A 1 182 ? -14.861 -5.360 -3.068 1.00 91.25 182 PRO A N 1
ATOM 1432 C CA . PRO A 1 182 ? -14.624 -5.256 -1.629 1.00 91.25 182 PRO A CA 1
ATOM 1433 C C . PRO A 1 182 ? -14.836 -3.825 -1.131 1.00 91.25 182 PRO A C 1
ATOM 1435 O O . PRO A 1 182 ? -15.499 -3.588 -0.124 1.00 91.25 182 PRO A O 1
ATOM 1438 N N . LEU A 1 183 ? -14.319 -2.838 -1.874 1.00 92.31 183 LEU A N 1
ATOM 1439 C CA . LEU A 1 183 ? -14.466 -1.423 -1.534 1.00 92.31 183 LEU A CA 1
ATOM 1440 C C . LEU A 1 183 ? -15.948 -1.040 -1.421 1.00 92.31 183 LEU A C 1
ATOM 1442 O O . LEU A 1 183 ? -16.334 -0.343 -0.480 1.00 92.31 183 LEU A O 1
ATOM 1446 N N . LEU A 1 184 ? -16.773 -1.497 -2.365 1.00 92.56 184 LEU A N 1
ATOM 1447 C CA . LEU A 1 184 ? -18.205 -1.229 -2.375 1.00 92.56 184 LEU A CA 1
ATOM 1448 C C . LEU A 1 184 ? -18.923 -1.940 -1.221 1.00 92.56 184 LEU A C 1
ATOM 1450 O O . LEU A 1 184 ? -19.711 -1.294 -0.530 1.00 92.56 184 LEU A O 1
ATOM 1454 N N . ALA A 1 185 ? -18.618 -3.216 -0.975 1.00 92.75 185 ALA A N 1
ATOM 1455 C CA . ALA A 1 185 ? -19.195 -3.999 0.117 1.00 92.75 185 ALA A CA 1
ATOM 1456 C C . ALA A 1 185 ? -18.921 -3.343 1.481 1.00 92.75 185 ALA A C 1
ATOM 1458 O O . ALA A 1 185 ? -19.846 -3.049 2.238 1.00 92.75 185 ALA A O 1
ATOM 1459 N N . PHE A 1 186 ? -17.665 -2.984 1.758 1.00 93.38 186 PHE A N 1
ATOM 1460 C CA . PHE A 1 186 ? -17.294 -2.315 3.007 1.00 93.38 186 PHE A CA 1
ATOM 1461 C C . PHE A 1 186 ? -17.870 -0.900 3.132 1.00 93.38 186 PHE A C 1
ATOM 1463 O O . PHE A 1 186 ? -18.174 -0.458 4.241 1.00 93.38 186 PHE A O 1
ATOM 1470 N N . SER A 1 187 ? -18.085 -0.192 2.020 1.00 92.94 187 SER A N 1
ATOM 1471 C CA . SER A 1 187 ? -18.724 1.132 2.036 1.00 92.94 187 SER A CA 1
ATOM 1472 C C . SER A 1 187 ? -20.189 1.070 2.485 1.00 92.94 187 SER A C 1
ATOM 1474 O O . SER A 1 187 ? -20.682 2.016 3.101 1.00 92.94 187 SER A O 1
ATOM 1476 N N . GLN A 1 188 ? -20.883 -0.047 2.236 1.00 92.88 188 GLN A N 1
ATOM 1477 C CA . GLN A 1 188 ? -22.267 -0.257 2.681 1.00 92.88 188 GLN A CA 1
ATOM 1478 C C . GLN A 1 188 ? -22.369 -0.489 4.197 1.00 92.88 18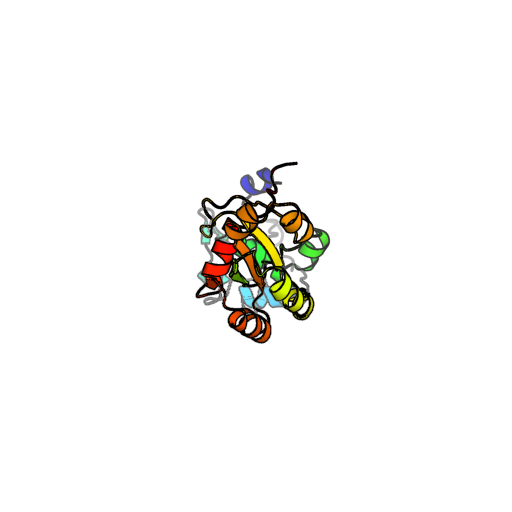8 GLN A C 1
ATOM 1480 O O . GLN A 1 188 ? -23.400 -0.190 4.797 1.00 92.88 188 GLN A O 1
ATOM 1485 N N . LEU A 1 189 ? -21.279 -0.908 4.850 1.00 91.44 189 LEU A N 1
ATOM 1486 C CA . LEU A 1 189 ? -21.212 -1.105 6.305 1.00 91.44 189 LEU A CA 1
ATOM 1487 C C . LEU A 1 189 ? -21.068 0.208 7.096 1.00 91.44 189 LEU A C 1
ATOM 1489 O O . LEU A 1 189 ? -20.816 0.201 8.303 1.00 91.44 189 LEU A O 1
ATOM 1493 N N . THR A 1 190 ? -21.260 1.359 6.444 1.00 92.38 190 THR A N 1
ATOM 1494 C CA . THR A 1 190 ? -21.210 2.694 7.064 1.00 92.38 190 THR A CA 1
ATOM 1495 C C . THR A 1 190 ? -19.892 2.921 7.827 1.00 92.38 190 THR A C 1
ATOM 1497 O O . THR A 1 190 ? -19.894 3.021 9.062 1.00 92.38 190 THR A O 1
ATOM 1500 N N . PRO A 1 191 ? -18.742 2.948 7.129 1.00 94.12 191 PRO A N 1
ATOM 1501 C CA . PRO A 1 191 ? -17.470 3.317 7.741 1.00 94.12 191 PRO A CA 1
ATOM 1502 C C . PRO A 1 191 ? -17.526 4.742 8.296 1.00 94.12 191 PRO A C 1
ATOM 1504 O O . PRO A 1 191 ? -18.197 5.619 7.758 1.00 94.12 191 PRO A O 1
ATOM 1507 N N . LEU A 1 192 ? -16.779 4.977 9.373 1.00 93.75 192 LEU A N 1
ATOM 1508 C CA . LEU A 1 192 ? -16.542 6.317 9.913 1.00 93.75 192 LEU A CA 1
ATOM 1509 C C . LEU A 1 192 ? -15.629 7.127 8.991 1.00 93.75 192 LEU A C 1
ATOM 1511 O O . LEU A 1 192 ? -15.727 8.350 8.937 1.00 93.75 192 LEU A O 1
ATOM 1515 N N . TYR A 1 193 ? -14.722 6.441 8.297 1.00 94.75 193 TYR A N 1
ATOM 1516 C CA . TYR A 1 193 ? -13.781 7.049 7.372 1.00 94.75 193 TYR A CA 1
ATOM 1517 C C . TYR A 1 193 ? -13.358 6.058 6.288 1.00 94.75 193 TYR A C 1
ATOM 1519 O O . TYR A 1 193 ? -13.163 4.872 6.563 1.00 94.75 193 TYR A O 1
ATOM 1527 N N . ILE A 1 194 ? -13.178 6.574 5.074 1.00 94.75 194 ILE A N 1
ATOM 1528 C CA . ILE A 1 194 ? -12.544 5.890 3.949 1.00 94.75 194 ILE A CA 1
ATOM 1529 C C . ILE A 1 194 ? -11.528 6.867 3.364 1.00 94.75 194 ILE A C 1
ATOM 1531 O O . ILE A 1 194 ? -11.875 8.022 3.103 1.00 94.75 194 ILE A O 1
ATOM 1535 N N . SER A 1 195 ? -10.301 6.413 3.119 1.00 94.25 195 SER A N 1
ATOM 1536 C CA . SER A 1 195 ? -9.309 7.236 2.427 1.00 94.25 195 SER A CA 1
ATOM 1537 C C . SER A 1 195 ? -9.826 7.695 1.057 1.00 94.25 195 SER A C 1
ATOM 1539 O O . SER A 1 195 ? -10.350 6.876 0.296 1.00 94.25 195 SER A O 1
ATOM 1541 N N . PRO A 1 196 ? -9.616 8.965 0.676 1.00 91.50 196 PRO A N 1
ATOM 1542 C CA . PRO A 1 196 ? -10.099 9.499 -0.600 1.00 91.50 196 PRO A CA 1
ATOM 1543 C C . PRO A 1 196 ? -9.400 8.873 -1.817 1.00 91.50 196 PRO A C 1
ATOM 1545 O O . PRO A 1 196 ? -9.995 8.741 -2.885 1.00 91.50 196 PRO A O 1
ATOM 1548 N N . ASP A 1 197 ? -8.139 8.465 -1.667 1.00 93.12 197 ASP A N 1
ATOM 1549 C CA . ASP A 1 197 ? -7.371 7.789 -2.705 1.00 93.12 197 ASP A CA 1
ATOM 1550 C C . ASP A 1 197 ? -6.381 6.772 -2.111 1.00 93.12 197 ASP A C 1
ATOM 1552 O O . ASP A 1 197 ? -6.139 6.729 -0.902 1.00 93.12 197 ASP A O 1
ATOM 1556 N N . THR A 1 198 ? -5.788 5.943 -2.973 1.00 91.06 198 THR A N 1
ATOM 1557 C CA . THR A 1 198 ? -4.845 4.896 -2.555 1.00 91.06 198 THR A CA 1
ATOM 1558 C C . THR A 1 198 ? -3.476 5.420 -2.129 1.00 91.06 198 THR A C 1
ATOM 1560 O O . THR A 1 198 ? -2.733 4.699 -1.466 1.00 91.06 198 THR A O 1
ATOM 1563 N N . LYS A 1 199 ? -3.090 6.643 -2.512 1.00 90.81 199 LYS A N 1
ATOM 1564 C CA . LYS A 1 199 ? -1.810 7.242 -2.101 1.00 90.81 199 LYS A CA 1
ATOM 1565 C C . LYS A 1 199 ? -1.898 7.711 -0.654 1.00 90.81 199 LYS A C 1
ATOM 1567 O O . LYS A 1 199 ? -1.003 7.419 0.136 1.00 90.81 199 LYS A O 1
ATOM 1572 N N . ILE A 1 200 ? -2.978 8.407 -0.315 1.00 91.94 200 ILE A N 1
ATOM 1573 C CA . ILE A 1 200 ? -3.311 8.830 1.043 1.00 91.94 200 ILE A CA 1
ATOM 1574 C C . ILE A 1 200 ? -3.576 7.592 1.899 1.00 91.94 200 ILE A C 1
ATOM 1576 O O . ILE A 1 200 ? -2.940 7.444 2.938 1.00 91.94 200 ILE A O 1
ATOM 1580 N N . GLY A 1 201 ? -4.381 6.645 1.408 1.00 91.75 201 GLY A N 1
ATOM 1581 C CA . GLY A 1 201 ? -4.671 5.407 2.131 1.00 91.75 201 GLY A CA 1
ATOM 1582 C C . GLY A 1 201 ? -3.433 4.578 2.446 1.00 91.75 201 GLY A C 1
ATOM 1583 O O . GLY A 1 201 ? -3.320 4.058 3.552 1.00 91.75 201 GLY A O 1
ATOM 1584 N N . SER A 1 202 ? -2.453 4.523 1.540 1.00 91.38 202 SER A N 1
ATOM 1585 C CA . SER A 1 202 ? -1.180 3.848 1.823 1.00 91.38 202 SER A CA 1
ATOM 1586 C C . SER A 1 202 ? -0.411 4.521 2.960 1.00 91.38 202 SER A C 1
ATOM 1588 O O . SER A 1 202 ? 0.031 3.821 3.866 1.00 91.38 202 SER A O 1
ATOM 1590 N N . LYS A 1 203 ? -0.323 5.860 2.965 1.00 90.88 203 LYS A N 1
ATOM 1591 C CA . LYS A 1 203 ? 0.341 6.618 4.039 1.00 90.88 203 LYS A CA 1
ATOM 1592 C C . LYS A 1 203 ? -0.361 6.448 5.382 1.00 90.88 203 LYS A C 1
ATOM 1594 O O . LYS A 1 203 ? 0.300 6.234 6.389 1.00 90.88 203 LYS A O 1
ATOM 1599 N N . GLU A 1 204 ? -1.687 6.525 5.400 1.00 91.88 204 GLU A N 1
ATOM 1600 C CA . GLU A 1 204 ? -2.483 6.322 6.614 1.00 91.88 204 GLU A CA 1
ATOM 1601 C C . GLU A 1 204 ? -2.318 4.894 7.141 1.00 91.88 204 GLU A C 1
ATOM 1603 O O . GLU A 1 204 ? -2.091 4.694 8.332 1.00 91.88 204 GLU A O 1
ATOM 1608 N N . CYS A 1 205 ? -2.344 3.895 6.254 1.00 91.44 205 CYS A N 1
ATOM 1609 C CA . CYS A 1 205 ? -2.073 2.510 6.625 1.00 91.44 205 CYS A CA 1
ATOM 1610 C C . CYS A 1 205 ? -0.670 2.336 7.217 1.00 91.44 205 CYS A C 1
ATOM 1612 O O . CYS A 1 205 ? -0.520 1.545 8.141 1.00 91.44 205 CYS A O 1
ATOM 1614 N N . ASP A 1 206 ? 0.343 3.047 6.717 1.00 90.00 206 ASP A N 1
ATOM 1615 C CA . ASP A 1 206 ? 1.700 3.005 7.275 1.00 90.00 206 ASP A CA 1
ATOM 1616 C C . ASP A 1 206 ? 1.793 3.661 8.656 1.00 90.00 206 ASP A C 1
ATOM 1618 O O . ASP A 1 206 ? 2.552 3.188 9.498 1.00 90.00 206 ASP A O 1
ATOM 1622 N N . MET A 1 207 ? 0.987 4.692 8.929 1.00 90.62 207 MET A N 1
ATOM 1623 C CA . MET A 1 207 ? 0.901 5.296 10.264 1.00 90.62 207 MET A CA 1
ATOM 1624 C C . MET A 1 207 ? 0.285 4.327 11.283 1.00 90.62 207 MET A C 1
ATOM 1626 O O . MET A 1 207 ? 0.824 4.145 12.371 1.00 90.62 207 MET A O 1
ATOM 1630 N N . PHE A 1 208 ? -0.809 3.648 10.922 1.00 89.94 208 PHE A N 1
ATOM 1631 C CA . PHE A 1 208 ? -1.463 2.673 11.807 1.00 89.94 208 PHE A CA 1
ATOM 1632 C C . PHE A 1 208 ? -0.718 1.335 11.905 1.00 89.94 208 PHE A C 1
ATOM 1634 O O . PHE A 1 208 ? -0.735 0.669 12.945 1.00 89.94 208 PHE A O 1
ATOM 1641 N N . PHE A 1 209 ? -0.092 0.905 10.813 1.00 89.56 209 PHE A N 1
ATOM 1642 C CA . PHE A 1 209 ? 0.563 -0.390 10.685 1.00 89.56 209 PHE A CA 1
ATOM 1643 C C . PHE A 1 209 ? 1.997 -0.232 10.174 1.00 89.56 209 PHE A C 1
ATOM 1645 O O . PHE A 1 209 ? 2.286 -0.698 9.060 1.00 89.56 209 PHE A O 1
ATOM 1652 N N . PRO A 1 210 ? 2.891 0.359 10.987 1.00 83.94 210 PRO A N 1
ATOM 1653 C CA . PRO A 1 210 ? 4.266 0.600 10.582 1.00 83.94 210 PRO A CA 1
ATOM 1654 C C . PRO A 1 210 ? 4.943 -0.703 10.131 1.00 83.94 210 PRO A C 1
ATOM 1656 O O . PRO A 1 210 ? 4.623 -1.783 10.657 1.00 83.94 210 PRO A O 1
ATOM 1659 N N . PRO A 1 211 ? 5.833 -0.638 9.123 1.00 74.38 211 PRO A N 1
ATOM 1660 C CA . PRO A 1 211 ? 6.621 -1.791 8.725 1.00 74.38 211 PRO A CA 1
ATOM 1661 C C . PRO A 1 211 ? 7.480 -2.261 9.910 1.00 74.38 211 PRO A C 1
ATOM 1663 O O . PRO A 1 211 ? 7.851 -1.449 10.760 1.00 74.38 211 PRO A O 1
ATOM 1666 N N . PRO A 1 212 ? 7.778 -3.567 10.006 1.00 67.19 212 PRO A N 1
ATOM 1667 C CA . PRO A 1 212 ? 8.741 -4.047 10.989 1.00 67.19 212 PRO A CA 1
ATOM 1668 C C . PRO A 1 212 ? 10.070 -3.306 10.781 1.00 67.19 212 PRO A C 1
ATOM 1670 O O . PRO A 1 212 ? 10.545 -3.199 9.651 1.00 67.19 212 PRO A O 1
ATOM 1673 N N . ASN A 1 213 ? 10.643 -2.753 11.855 1.00 54.44 213 ASN A N 1
ATOM 1674 C CA . ASN A 1 213 ? 11.954 -2.114 11.794 1.00 54.44 213 ASN A CA 1
ATOM 1675 C C . ASN A 1 213 ? 12.981 -3.167 11.367 1.00 54.44 213 ASN A C 1
ATOM 1677 O O . ASN A 1 213 ? 13.347 -4.028 12.155 1.00 54.44 213 ASN A O 1
ATOM 1681 N N . VAL A 1 214 ? 13.478 -3.074 10.135 1.00 50.88 214 VAL A N 1
ATOM 1682 C CA . VAL A 1 214 ? 14.494 -3.985 9.566 1.00 50.88 214 VAL A CA 1
ATOM 1683 C C . VAL A 1 214 ? 15.882 -3.788 10.223 1.00 50.88 214 VAL A C 1
ATOM 1685 O O . VAL A 1 214 ? 16.865 -4.383 9.805 1.00 50.88 214 VAL A O 1
ATOM 1688 N N . PHE A 1 215 ? 15.977 -2.941 11.255 1.00 47.28 215 PHE A N 1
ATOM 1689 C CA . PHE A 1 215 ? 17.214 -2.586 11.961 1.00 47.28 215 PHE A CA 1
ATOM 1690 C C . PHE A 1 215 ? 17.246 -3.032 13.431 1.00 47.28 215 PHE A C 1
ATOM 1692 O O . PHE A 1 215 ? 18.191 -2.691 14.139 1.00 47.28 215 PHE A O 1
ATOM 1699 N N . GLU A 1 216 ? 16.233 -3.761 13.904 1.00 37.03 216 GLU A N 1
ATOM 1700 C CA . GLU A 1 216 ? 16.295 -4.467 15.188 1.00 37.03 216 GLU A CA 1
ATOM 1701 C C . GLU A 1 216 ? 16.449 -5.969 14.921 1.00 37.03 216 GLU A C 1
ATOM 1703 O O . GLU A 1 216 ? 15.471 -6.706 14.972 1.00 37.03 216 GLU A O 1
ATOM 1708 N N . ASP A 1 217 ? 17.674 -6.369 14.567 1.00 33.22 217 ASP A N 1
ATOM 1709 C CA . ASP A 1 217 ? 18.299 -7.676 14.840 1.00 33.22 217 ASP A CA 1
ATOM 1710 C C . ASP A 1 217 ? 19.827 -7.561 14.658 1.00 33.22 217 ASP A C 1
ATOM 1712 O O . ASP A 1 217 ? 20.272 -7.017 13.617 1.00 33.22 217 ASP A O 1
#

Foldseek 3Di:
DVVVCVVDPPPPDPDDPPPDPVPDPDDDADDDDPVSQVVCCQQQNNDGSPDHRDDPGQQNVQWDQDPVRDIDGRDDDDPDPVRNVVCCCVVPVVVCVVVVDDDDDDDAQKKKFKAQLVCVVVVVVLCVVPVVFWDAKFKWQDPQLQPTDTQGRDNVSLVVDPPVSSRSIMMMTIGGPPDCVSVVVVVVVPTPDMDPGSVRRVVSCCSNPPDPDPPPD

Sequence (217 aa):
FKEALVEKPCLVSLLMYHGISPDSGSPQPLYLGMVEEKLASFVYGIMSHTEPPVAHTVAYNFQETREDGEVWPGVWTPLTYLSKASAVKVLFPHTIVTLDFKEEELPPPRYCMIFDASRANEINDVIEEYNEDIMKVGFFDSMDGAVAKKVAKNLKQLEKLGPEKIKQTKMVMALAKRTSDPLLAFSQLTPLYISPDTKIGSKECDMFFPPPNVFED

Radius of gyration: 30.12 Å; chains: 1; bounding box: 79×31×69 Å

pLDDT: mean 71.79, std 20.24, range [26.31, 95.56]